Protein AF-A0A4S4B2B3-F1 (afdb_monomer)

Nearest PDB structures (foldseek):
  8v3b-assembly1_a  TM=1.990E-01  e=3.066E+00  synthetic construct
  8j07-assembly1_d3  TM=2.094E-01  e=7.748E+00  Homo sapiens

Structure (mmCIF, N/CA/C/O backbone):
data_AF-A0A4S4B2B3-F1
#
_entry.id   AF-A0A4S4B2B3-F1
#
loop_
_atom_site.group_PDB
_atom_site.id
_atom_site.type_symbol
_atom_site.label_atom_id
_atom_site.label_alt_id
_atom_site.label_comp_id
_atom_site.label_asym_id
_atom_site.label_entity_id
_atom_site.label_seq_id
_atom_site.pdbx_PDB_ins_code
_atom_site.Cartn_x
_atom_site.Cartn_y
_atom_site.Cartn_z
_atom_site.occupancy
_atom_site.B_iso_or_equiv
_atom_site.auth_seq_id
_atom_site.auth_comp_id
_atom_site.auth_asym_id
_atom_site.auth_atom_id
_atom_site.pdbx_PDB_model_num
ATOM 1 N N . MET A 1 1 ? 33.487 -5.437 -55.218 1.00 49.81 1 MET A N 1
ATOM 2 C CA . MET A 1 1 ? 33.670 -3.976 -55.372 1.00 49.81 1 MET A CA 1
ATOM 3 C C . MET A 1 1 ? 35.151 -3.582 -55.312 1.00 49.81 1 MET A C 1
ATOM 5 O O . MET A 1 1 ? 35.618 -2.932 -56.232 1.00 49.81 1 MET A O 1
ATOM 9 N N . THR A 1 2 ? 35.925 -4.067 -54.335 1.00 50.31 2 THR A N 1
ATOM 10 C CA . THR A 1 2 ? 37.397 -3.901 -54.255 1.00 50.31 2 THR A CA 1
ATOM 11 C C . THR A 1 2 ? 38.167 -4.450 -55.468 1.00 50.31 2 THR A C 1
ATOM 13 O O . THR A 1 2 ? 39.078 -3.796 -55.963 1.00 50.31 2 THR A O 1
ATOM 16 N N . LEU A 1 3 ? 37.755 -5.600 -56.012 1.00 49.25 3 LEU A N 1
ATOM 17 C CA . LEU A 1 3 ? 38.371 -6.227 -57.196 1.00 49.25 3 LEU A CA 1
ATOM 18 C C . LEU A 1 3 ? 38.257 -5.389 -58.484 1.00 49.25 3 LEU A C 1
ATOM 20 O O . LEU A 1 3 ? 39.171 -5.395 -59.298 1.00 49.25 3 LEU A O 1
ATOM 24 N N . VAL A 1 4 ? 37.168 -4.630 -58.648 1.00 58.84 4 VAL A N 1
ATOM 25 C CA . VAL A 1 4 ? 36.940 -3.773 -59.830 1.00 58.84 4 VAL A CA 1
ATOM 26 C C . VAL A 1 4 ? 37.746 -2.477 -59.734 1.00 58.84 4 VAL A C 1
ATOM 28 O O . VAL A 1 4 ? 38.202 -1.963 -60.746 1.00 58.84 4 VAL A O 1
ATOM 31 N N . ILE A 1 5 ? 37.964 -1.977 -58.513 1.00 64.19 5 ILE A N 1
ATOM 32 C CA . ILE A 1 5 ? 38.757 -0.767 -58.271 1.00 64.19 5 ILE A CA 1
ATOM 33 C C . ILE A 1 5 ? 40.247 -1.051 -58.452 1.00 64.19 5 ILE A C 1
ATOM 35 O O . ILE A 1 5 ? 40.938 -0.202 -58.993 1.00 64.19 5 ILE A O 1
ATOM 39 N N . LEU A 1 6 ? 40.738 -2.227 -58.036 1.00 65.25 6 LEU A N 1
ATOM 40 C CA . LEU A 1 6 ? 42.164 -2.579 -58.091 1.00 65.25 6 LEU A CA 1
ATOM 41 C C . LEU A 1 6 ? 42.613 -3.153 -59.442 1.00 65.25 6 LEU A C 1
ATOM 43 O O . LEU A 1 6 ? 43.789 -3.032 -59.780 1.00 65.25 6 LEU A O 1
ATOM 47 N N . ALA A 1 7 ? 41.705 -3.748 -60.223 1.00 72.12 7 ALA A N 1
ATOM 48 C CA . ALA A 1 7 ? 42.044 -4.370 -61.504 1.00 72.12 7 ALA A CA 1
ATOM 49 C C . ALA A 1 7 ? 42.752 -3.417 -62.490 1.00 72.12 7 ALA A C 1
ATOM 51 O O . ALA A 1 7 ? 43.814 -3.799 -62.969 1.00 72.12 7 ALA A O 1
ATOM 52 N N . PRO A 1 8 ? 42.296 -2.169 -62.731 1.00 73.38 8 PRO A N 1
ATOM 53 C CA . PRO A 1 8 ? 42.982 -1.249 -63.640 1.00 73.38 8 PRO A CA 1
ATOM 54 C C . PRO A 1 8 ? 44.404 -0.909 -63.181 1.00 73.38 8 PRO A C 1
ATOM 56 O O . PRO A 1 8 ? 45.301 -0.817 -64.012 1.00 73.38 8 PRO A O 1
ATOM 59 N N . TRP A 1 9 ? 44.632 -0.783 -61.867 1.00 71.88 9 TRP A N 1
ATOM 60 C CA . TRP A 1 9 ? 45.955 -0.506 -61.295 1.00 71.88 9 TRP A CA 1
ATOM 61 C C . TRP A 1 9 ? 46.901 -1.683 -61.467 1.00 71.88 9 TRP A C 1
ATOM 63 O O . TRP A 1 9 ? 48.036 -1.497 -61.890 1.00 71.88 9 TRP A O 1
ATOM 73 N N . VAL A 1 10 ? 46.432 -2.898 -61.178 1.00 75.69 10 VAL A N 1
ATOM 74 C CA . VAL A 1 10 ? 47.233 -4.115 -61.348 1.00 75.69 10 VAL A CA 1
ATOM 75 C C . VAL A 1 10 ? 47.542 -4.339 -62.826 1.00 75.69 10 VAL A C 1
ATOM 77 O O . VAL A 1 10 ? 48.682 -4.641 -63.158 1.00 75.69 10 VAL A O 1
ATOM 80 N N . THR A 1 11 ? 46.574 -4.127 -63.724 1.00 77.12 11 THR A N 1
ATOM 81 C CA . THR A 1 11 ? 46.792 -4.228 -65.174 1.00 77.12 11 THR A CA 1
ATOM 82 C C . THR A 1 11 ? 47.751 -3.151 -65.683 1.00 77.12 11 THR A C 1
ATOM 84 O O . THR A 1 11 ? 48.619 -3.463 -66.490 1.00 77.12 11 THR A O 1
ATOM 87 N N . TYR A 1 12 ? 47.657 -1.915 -65.185 1.00 73.75 12 TYR A N 1
ATOM 88 C CA . TYR A 1 12 ? 48.564 -0.819 -65.538 1.00 73.75 12 TYR A CA 1
ATOM 89 C C . TYR A 1 12 ? 49.994 -1.056 -65.031 1.00 73.75 12 TYR A C 1
ATOM 91 O O . TYR A 1 12 ? 50.942 -0.930 -65.799 1.00 73.75 12 TYR A O 1
ATOM 99 N N . ILE A 1 13 ? 50.159 -1.475 -63.771 1.00 76.12 13 ILE A N 1
ATOM 100 C CA . ILE A 1 13 ? 51.465 -1.812 -63.181 1.00 76.12 13 ILE A CA 1
ATOM 101 C C . ILE A 1 13 ? 52.086 -3.012 -63.903 1.00 76.12 13 ILE A C 1
ATOM 103 O O . ILE A 1 13 ? 53.276 -3.001 -64.205 1.00 76.12 13 ILE A O 1
ATOM 107 N N . TYR A 1 14 ? 51.284 -4.030 -64.223 1.00 78.75 14 TYR A N 1
ATOM 108 C CA . TYR A 1 14 ? 51.724 -5.199 -64.984 1.00 78.75 14 TYR A CA 1
ATOM 109 C C . TYR A 1 14 ? 52.142 -4.830 -66.415 1.00 78.75 14 TYR A C 1
ATOM 111 O O . TYR A 1 14 ? 53.197 -5.256 -66.879 1.00 78.75 14 TYR A O 1
ATOM 119 N N . TRP A 1 15 ? 51.362 -3.989 -67.101 1.00 76.94 15 TRP A N 1
ATOM 120 C CA . TRP A 1 15 ? 51.696 -3.478 -68.432 1.00 76.94 15 TRP A CA 1
ATOM 121 C C . TRP A 1 15 ? 52.990 -2.649 -68.418 1.00 76.94 15 TRP A C 1
ATOM 123 O O . TRP A 1 15 ? 53.864 -2.879 -69.253 1.00 76.94 15 TRP A O 1
ATOM 133 N N . PHE A 1 16 ? 53.153 -1.767 -67.426 1.00 72.06 16 PHE A N 1
ATOM 134 C CA . PHE A 1 16 ? 54.347 -0.941 -67.222 1.00 72.06 16 PHE A CA 1
ATOM 135 C C . PHE A 1 16 ? 55.597 -1.775 -66.890 1.00 72.06 16 PHE A C 1
ATOM 137 O O . PHE A 1 16 ? 56.690 -1.466 -67.356 1.00 72.06 16 PHE A O 1
ATOM 144 N N . ALA A 1 17 ? 55.444 -2.863 -66.129 1.00 71.19 17 ALA A N 1
ATOM 145 C CA . ALA A 1 17 ? 56.538 -3.775 -65.795 1.00 71.19 17 ALA A CA 1
ATOM 146 C C . ALA A 1 17 ? 57.020 -4.614 -66.995 1.00 71.19 17 ALA A C 1
ATOM 148 O O . ALA A 1 17 ? 58.189 -4.989 -67.044 1.00 71.19 17 ALA A O 1
ATOM 149 N N . ILE A 1 18 ? 56.135 -4.916 -67.953 1.00 74.00 18 ILE A N 1
ATOM 150 C CA . ILE A 1 18 ? 56.445 -5.754 -69.127 1.00 74.00 18 ILE A CA 1
ATOM 151 C C . ILE A 1 18 ? 56.893 -4.922 -70.334 1.00 74.00 18 ILE A C 1
ATOM 153 O O . ILE A 1 18 ? 57.686 -5.407 -71.138 1.00 74.00 18 ILE A O 1
ATOM 157 N N . HIS A 1 19 ? 56.440 -3.671 -70.448 1.00 68.25 19 HIS A N 1
ATOM 158 C CA . HIS A 1 19 ? 56.861 -2.732 -71.492 1.00 68.25 19 HIS A CA 1
ATOM 159 C C . HIS A 1 19 ? 57.559 -1.505 -70.884 1.00 68.25 19 HIS A C 1
ATOM 161 O O . HIS A 1 19 ? 57.004 -0.404 -70.926 1.00 68.25 19 HIS A O 1
ATOM 167 N N . PRO A 1 20 ? 58.775 -1.651 -70.323 1.00 62.91 20 PRO A N 1
ATOM 168 C CA . PRO A 1 20 ? 59.550 -0.489 -69.924 1.00 62.91 20 PRO A CA 1
ATOM 169 C C . PRO A 1 20 ? 59.904 0.328 -71.182 1.00 62.91 20 PRO A C 1
ATOM 171 O O . PRO A 1 20 ? 60.408 -0.244 -72.156 1.00 62.91 20 PRO A O 1
ATOM 174 N N . PRO A 1 21 ? 59.642 1.647 -71.210 1.00 57.00 21 PRO A N 1
ATOM 175 C CA . PRO A 1 21 ? 60.020 2.484 -72.341 1.00 57.00 21 PRO A CA 1
ATOM 176 C C . PRO A 1 21 ? 61.539 2.412 -72.535 1.00 57.00 21 PRO A C 1
ATOM 178 O O . PRO A 1 21 ? 62.307 2.509 -71.577 1.00 57.00 21 PRO A O 1
ATOM 181 N N . GLY A 1 22 ? 61.981 2.182 -73.773 1.00 54.56 22 GLY A N 1
ATOM 182 C CA . GLY A 1 22 ? 63.403 2.089 -74.099 1.00 54.56 22 GLY A CA 1
ATOM 183 C C . GLY A 1 22 ? 64.142 3.366 -73.688 1.00 54.56 22 GLY A C 1
ATOM 184 O O . GLY A 1 22 ? 63.828 4.439 -74.193 1.00 54.56 22 GLY A O 1
ATOM 185 N N . GLY A 1 23 ? 65.114 3.241 -72.777 1.00 54.06 23 GLY A N 1
ATOM 186 C CA . GLY A 1 23 ? 65.862 4.366 -72.199 1.00 54.06 23 GLY A CA 1
ATOM 187 C C . GLY A 1 23 ? 65.548 4.567 -70.716 1.00 54.06 23 GLY A C 1
ATOM 188 O O . GLY A 1 23 ? 64.770 5.429 -70.328 1.00 54.06 23 GLY A O 1
ATOM 189 N N . SER A 1 24 ? 66.156 3.733 -69.882 1.00 60.88 24 SER A N 1
ATOM 190 C CA . SER A 1 24 ? 65.937 3.617 -68.443 1.00 60.88 24 SER A CA 1
ATOM 191 C C . SER A 1 24 ? 66.528 4.773 -67.625 1.00 60.88 24 SER A C 1
ATOM 193 O O . SER A 1 24 ? 67.688 4.724 -67.219 1.00 60.88 24 SER A O 1
ATOM 195 N N . SER A 1 25 ? 65.694 5.748 -67.279 1.00 58.19 25 SER A N 1
ATOM 196 C CA . SER A 1 25 ? 65.789 6.465 -66.005 1.00 58.19 25 SER A CA 1
ATOM 197 C C . SER A 1 25 ? 64.391 6.905 -65.586 1.00 58.19 25 SER A C 1
ATOM 199 O O . SER A 1 25 ? 63.689 7.541 -66.371 1.00 58.19 25 SER A O 1
ATOM 201 N N . LEU A 1 26 ? 63.978 6.570 -64.358 1.00 65.12 26 LEU A N 1
ATOM 202 C CA . LEU A 1 26 ? 62.835 7.233 -63.725 1.00 65.12 26 LEU A CA 1
ATOM 203 C C . LEU A 1 26 ? 63.059 8.743 -63.815 1.00 65.12 26 LEU A C 1
ATOM 205 O O . LEU A 1 26 ? 64.198 9.190 -63.659 1.00 65.12 26 LEU A O 1
ATOM 209 N N . SER A 1 27 ? 62.001 9.511 -64.081 1.00 71.06 27 SER A N 1
ATOM 210 C CA . SER A 1 27 ? 62.137 10.964 -64.143 1.00 71.06 27 SER A CA 1
ATOM 211 C C . SER A 1 27 ? 62.785 11.470 -62.852 1.00 71.06 27 SER A C 1
ATOM 213 O O . SER A 1 27 ? 62.288 11.194 -61.759 1.00 71.06 27 SER A O 1
ATOM 215 N N . THR A 1 28 ? 63.903 12.180 -62.971 1.00 73.06 28 THR A N 1
ATOM 216 C CA . THR A 1 28 ? 64.529 12.933 -61.874 1.00 73.06 28 THR A CA 1
ATOM 217 C C . THR A 1 28 ? 63.826 14.262 -61.621 1.00 73.06 28 THR A C 1
ATOM 219 O O . THR A 1 28 ? 64.161 14.954 -60.662 1.00 73.06 28 THR A O 1
ATOM 222 N N . ASP A 1 29 ? 62.858 14.617 -62.468 1.00 77.06 29 ASP A N 1
ATOM 223 C CA . ASP A 1 29 ? 62.061 15.821 -62.327 1.00 77.06 29 ASP A CA 1
ATOM 224 C C . ASP A 1 29 ? 60.973 15.624 -61.265 1.00 77.06 29 ASP A C 1
ATOM 226 O O . ASP A 1 29 ? 60.027 14.844 -61.432 1.00 77.06 29 ASP A O 1
ATOM 230 N N . THR A 1 30 ? 61.128 16.342 -60.155 1.00 80.94 30 THR A N 1
ATOM 231 C CA . THR A 1 30 ? 60.197 16.354 -59.025 1.00 80.94 30 THR A CA 1
ATOM 232 C C . THR A 1 30 ? 58.793 16.805 -59.439 1.00 80.94 30 THR A C 1
ATOM 234 O O . THR A 1 30 ? 57.818 16.366 -58.829 1.00 80.94 30 THR A O 1
ATOM 237 N N . GLU A 1 31 ? 58.655 17.627 -60.486 1.00 83.56 31 GLU A N 1
ATOM 238 C CA . GLU A 1 31 ? 57.355 18.118 -60.960 1.00 83.56 31 GLU A CA 1
ATOM 239 C C . GLU A 1 31 ? 56.467 16.978 -61.487 1.00 83.56 31 GLU A C 1
ATOM 241 O O . GLU A 1 31 ? 55.281 16.906 -61.162 1.00 83.56 31 GLU A O 1
ATOM 246 N N . ILE A 1 32 ? 57.052 16.021 -62.214 1.00 78.56 32 ILE A N 1
ATOM 247 C CA . ILE A 1 32 ? 56.332 14.861 -62.768 1.00 78.56 32 ILE A CA 1
ATOM 248 C C . ILE A 1 32 ? 55.836 13.936 -61.646 1.00 78.56 32 ILE A C 1
ATOM 250 O O . ILE A 1 32 ? 54.721 13.414 -61.705 1.00 78.56 32 ILE A O 1
ATOM 254 N N . TRP A 1 33 ? 56.631 13.768 -60.586 1.00 79.94 33 TRP A N 1
ATOM 255 C CA . TRP A 1 33 ? 56.214 13.020 -59.397 1.00 79.94 33 TRP A CA 1
ATOM 256 C C . TRP A 1 33 ? 55.127 13.742 -58.597 1.00 79.94 33 TRP A C 1
ATOM 258 O O . TRP A 1 33 ? 54.242 13.078 -58.056 1.00 79.94 33 TRP A O 1
ATOM 268 N N . GLY A 1 34 ? 55.153 15.078 -58.571 1.00 81.06 34 GLY A N 1
ATOM 269 C CA . GLY A 1 34 ? 54.075 15.902 -58.024 1.00 81.06 34 GLY A CA 1
ATOM 270 C C . GLY A 1 34 ? 52.752 15.672 -58.758 1.00 81.06 34 GLY A C 1
ATOM 271 O O . GLY A 1 34 ? 51.768 15.286 -58.135 1.00 81.06 34 GLY A O 1
ATOM 272 N N . GLN A 1 35 ? 52.753 15.776 -60.090 1.00 82.69 35 GLN A N 1
ATOM 273 C CA . GLN A 1 35 ? 51.562 15.549 -60.924 1.00 82.69 35 GLN A CA 1
ATOM 274 C C . GLN A 1 35 ? 51.017 14.115 -60.808 1.00 82.69 35 GLN A C 1
ATOM 276 O O . GLN A 1 35 ? 49.804 13.894 -60.801 1.00 82.69 35 GLN A O 1
ATOM 281 N N . PHE A 1 36 ? 51.902 13.120 -60.682 1.00 79.19 36 PHE A N 1
ATOM 282 C CA . PHE A 1 36 ? 51.494 11.740 -60.412 1.00 79.19 36 PHE A CA 1
ATOM 283 C C . PHE A 1 36 ? 50.840 11.600 -59.030 1.00 79.19 36 PHE A C 1
ATOM 285 O O . PHE A 1 36 ? 49.781 10.982 -58.908 1.00 79.19 36 PHE A O 1
ATOM 292 N N . GLY A 1 37 ? 51.439 12.202 -57.999 1.00 79.94 37 GLY A N 1
ATOM 293 C CA . GLY A 1 37 ? 50.865 12.272 -56.657 1.00 79.94 37 GLY A CA 1
ATOM 294 C C . GLY A 1 37 ? 49.486 12.935 -56.645 1.00 79.94 37 GLY A C 1
ATOM 295 O O . GLY A 1 37 ? 48.579 12.416 -55.998 1.00 79.94 37 GLY A O 1
ATOM 296 N N . ASP A 1 38 ? 49.297 14.000 -57.425 1.00 84.00 38 ASP A N 1
ATOM 297 C CA . ASP A 1 38 ? 48.015 14.696 -57.576 1.00 84.00 38 ASP A CA 1
ATOM 298 C C . ASP A 1 38 ? 46.950 13.823 -58.255 1.00 84.00 38 ASP A C 1
ATOM 300 O O . ASP A 1 38 ? 45.791 13.833 -57.842 1.00 84.00 38 ASP A O 1
ATOM 304 N N . PHE A 1 39 ? 47.320 13.006 -59.246 1.00 80.31 39 PHE A N 1
ATOM 305 C CA . PHE A 1 39 ? 46.402 12.044 -59.863 1.00 80.31 39 PHE A CA 1
ATOM 306 C C . PHE A 1 39 ? 45.988 10.934 -58.884 1.00 80.31 39 PHE A C 1
ATOM 308 O O . PHE A 1 39 ? 44.796 10.655 -58.724 1.00 80.31 39 PHE A O 1
ATOM 315 N N . ILE A 1 40 ? 46.958 10.324 -58.188 1.00 80.19 40 ILE A N 1
ATOM 316 C CA . ILE A 1 40 ? 46.692 9.298 -57.167 1.00 80.19 40 ILE A CA 1
ATOM 317 C C . ILE A 1 40 ? 45.830 9.880 -56.045 1.00 80.19 40 ILE A C 1
ATOM 319 O O . ILE A 1 40 ? 44.821 9.284 -55.669 1.00 80.19 40 ILE A O 1
ATOM 323 N N . GLY A 1 41 ? 46.194 11.058 -55.539 1.00 81.31 41 GLY A N 1
ATOM 324 C CA . GLY A 1 41 ? 45.449 11.781 -54.515 1.00 81.31 41 GLY A CA 1
ATOM 325 C C . GLY A 1 41 ? 44.045 12.155 -54.984 1.00 81.31 41 GLY A C 1
ATOM 326 O O . GLY A 1 41 ? 43.085 11.956 -54.245 1.00 81.31 41 GLY A O 1
ATOM 327 N N . GLY A 1 42 ? 43.897 12.602 -56.231 1.00 79.62 42 GLY A N 1
ATOM 328 C CA . GLY A 1 42 ? 42.618 12.962 -56.840 1.00 79.62 42 GLY A CA 1
ATOM 329 C C . GLY A 1 42 ? 41.647 11.789 -56.984 1.00 79.62 42 GLY A C 1
ATOM 330 O O . GLY A 1 42 ? 40.443 11.982 -56.840 1.00 79.62 42 GLY A O 1
ATOM 331 N N . VAL A 1 43 ? 42.147 10.567 -57.204 1.00 81.38 43 VAL A N 1
ATOM 332 C CA . VAL A 1 43 ? 41.316 9.349 -57.273 1.00 81.38 43 VAL A CA 1
ATOM 333 C C . VAL A 1 43 ? 41.082 8.739 -55.889 1.00 81.38 43 VAL A C 1
ATOM 335 O O . VAL A 1 43 ? 39.967 8.318 -55.575 1.00 81.38 43 VAL A O 1
ATOM 338 N N . LEU A 1 44 ? 42.110 8.689 -55.040 1.00 83.25 44 LEU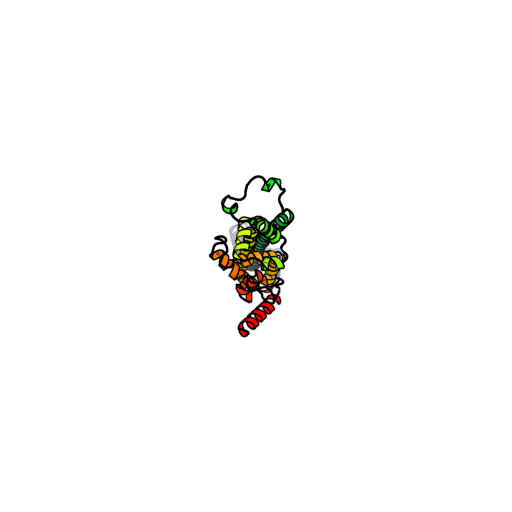 A N 1
ATOM 339 C CA . LEU A 1 44 ? 42.028 8.056 -53.724 1.00 83.25 44 LEU A CA 1
ATOM 340 C C . LEU A 1 44 ? 41.187 8.882 -52.741 1.00 83.25 44 LEU A C 1
ATOM 342 O O . LEU A 1 44 ? 40.438 8.310 -51.949 1.00 83.25 44 LEU A O 1
ATOM 346 N N . ASN A 1 45 ? 41.263 10.215 -52.809 1.00 83.88 45 ASN A N 1
ATOM 347 C CA . ASN A 1 45 ? 40.584 11.103 -51.867 1.00 83.88 45 ASN A CA 1
ATOM 348 C C . ASN A 1 45 ? 39.045 10.958 -51.916 1.00 83.88 45 ASN A C 1
ATOM 350 O O . ASN A 1 45 ? 38.454 10.712 -50.865 1.00 83.88 45 ASN A O 1
ATOM 354 N N . PRO A 1 46 ? 38.365 10.966 -53.083 1.00 85.19 46 PRO A N 1
ATOM 355 C CA . PRO A 1 46 ? 36.927 10.688 -53.154 1.00 85.19 46 PRO A CA 1
ATOM 356 C C . PRO A 1 46 ? 36.535 9.287 -52.667 1.00 85.19 46 PRO A C 1
ATOM 358 O O . PRO A 1 46 ? 35.485 9.133 -52.040 1.00 85.19 46 PRO A O 1
ATOM 361 N N . VAL A 1 47 ? 37.365 8.265 -52.917 1.00 85.00 47 VAL A N 1
ATOM 362 C CA . VAL A 1 47 ? 37.104 6.885 -52.463 1.00 85.00 47 VAL A CA 1
ATOM 363 C C . VAL A 1 47 ? 37.149 6.806 -50.936 1.00 85.00 47 VAL A C 1
ATOM 365 O O . VAL A 1 47 ? 36.226 6.270 -50.319 1.00 85.00 47 VAL A O 1
ATOM 368 N N . VAL A 1 48 ? 38.182 7.385 -50.319 1.00 87.94 48 VAL A N 1
ATOM 369 C CA . VAL A 1 48 ? 38.327 7.436 -48.858 1.00 87.94 48 VAL A CA 1
ATOM 370 C C . VAL A 1 48 ? 37.240 8.310 -48.233 1.00 87.94 48 VAL A C 1
ATOM 372 O O . VAL A 1 48 ? 36.615 7.886 -47.263 1.00 87.94 48 VAL A O 1
ATOM 375 N N . ALA A 1 49 ? 36.949 9.482 -48.806 1.00 88.94 49 ALA A N 1
ATOM 376 C CA . ALA A 1 49 ? 35.905 10.382 -48.319 1.00 88.94 49 ALA A CA 1
ATOM 377 C C . ALA A 1 49 ? 34.513 9.732 -48.365 1.00 88.94 49 ALA A C 1
ATOM 379 O O . ALA A 1 49 ? 33.758 9.821 -47.397 1.00 88.94 49 ALA A O 1
ATOM 380 N N . THR A 1 50 ? 34.191 9.014 -49.445 1.00 87.94 50 THR A N 1
ATOM 381 C CA . THR A 1 50 ? 32.926 8.270 -49.561 1.00 87.94 50 THR A CA 1
ATOM 382 C C . THR A 1 50 ? 32.865 7.135 -48.541 1.00 87.94 50 THR A C 1
ATOM 384 O O . THR A 1 50 ? 31.848 6.969 -47.872 1.00 87.94 50 THR A O 1
ATOM 387 N N . GLY A 1 51 ? 33.959 6.387 -48.360 1.00 90.25 51 GLY A N 1
ATOM 388 C CA . GLY A 1 51 ? 34.049 5.347 -47.334 1.00 90.25 51 GLY A CA 1
ATOM 389 C C . GLY A 1 51 ? 33.850 5.900 -45.921 1.00 90.25 51 GLY A C 1
ATOM 390 O O . GLY A 1 51 ? 33.046 5.365 -45.160 1.00 90.25 51 GLY A O 1
ATOM 391 N N . ALA A 1 52 ? 34.513 7.011 -45.592 1.00 93.06 52 ALA A N 1
ATOM 392 C CA . ALA A 1 52 ? 34.358 7.703 -44.315 1.00 93.06 52 ALA A CA 1
ATOM 393 C C . ALA A 1 52 ? 32.917 8.192 -44.104 1.00 93.06 52 ALA A C 1
ATOM 395 O O . ALA A 1 52 ? 32.351 7.990 -43.031 1.00 93.06 52 ALA A O 1
ATOM 396 N N . PHE A 1 53 ? 32.284 8.760 -45.134 1.00 93.50 53 PHE A N 1
ATOM 397 C CA . PHE A 1 53 ? 30.882 9.168 -45.079 1.00 93.50 53 PHE A CA 1
ATOM 398 C C . PHE A 1 53 ? 29.935 7.979 -44.861 1.00 93.50 53 PHE A C 1
ATOM 400 O O . PHE A 1 53 ? 29.046 8.053 -44.015 1.00 93.50 53 PHE A O 1
ATOM 407 N N . CYS A 1 54 ? 30.139 6.858 -45.561 1.00 92.44 54 CYS A N 1
ATOM 408 C CA . CYS A 1 54 ? 29.351 5.641 -45.356 1.00 92.44 54 CYS A CA 1
ATOM 409 C C . CYS A 1 54 ? 29.509 5.094 -43.931 1.00 92.44 54 CYS A C 1
ATOM 411 O O . CYS A 1 54 ? 28.513 4.752 -43.295 1.00 92.44 54 CYS A O 1
ATOM 413 N N . LEU A 1 55 ? 30.740 5.048 -43.409 1.00 94.12 55 LEU A N 1
ATOM 414 C CA . LEU A 1 55 ? 31.010 4.628 -42.032 1.00 94.12 55 LEU A CA 1
ATOM 415 C C . LEU A 1 55 ? 30.331 5.550 -41.015 1.00 94.12 55 LEU A C 1
ATOM 417 O O . LEU A 1 55 ? 29.716 5.060 -40.069 1.00 94.12 55 LEU A O 1
ATOM 421 N N . LEU A 1 56 ? 30.381 6.867 -41.224 1.00 95.94 56 LEU A N 1
ATOM 422 C CA . LEU A 1 56 ? 29.657 7.837 -40.402 1.00 95.94 56 LEU A CA 1
ATOM 423 C C . LEU A 1 56 ? 28.140 7.626 -40.469 1.00 95.94 56 LEU A C 1
ATOM 425 O O . LEU A 1 56 ? 27.491 7.593 -39.428 1.00 95.94 56 LEU A O 1
ATOM 429 N N . ALA A 1 57 ? 27.570 7.431 -41.660 1.00 94.62 57 ALA A N 1
ATOM 430 C CA . ALA A 1 57 ? 26.136 7.202 -41.829 1.00 94.62 57 ALA A CA 1
ATOM 431 C C . ALA A 1 57 ? 25.668 5.920 -41.117 1.00 94.62 57 ALA A C 1
ATOM 433 O O . ALA A 1 57 ? 24.648 5.933 -40.424 1.00 94.62 57 ALA A O 1
ATOM 434 N N . ILE A 1 58 ? 26.440 4.833 -41.230 1.00 95.56 58 ILE A N 1
ATOM 435 C CA . ILE A 1 58 ? 26.194 3.583 -40.498 1.00 95.56 58 ILE A CA 1
ATOM 436 C C . ILE A 1 58 ? 26.289 3.830 -38.990 1.00 95.56 58 ILE A C 1
ATOM 438 O O . ILE A 1 58 ? 25.395 3.425 -38.248 1.00 95.56 58 ILE A O 1
ATOM 442 N N . SER A 1 59 ? 27.330 4.537 -38.544 1.00 96.50 59 SER A N 1
ATOM 443 C CA . SER A 1 59 ? 27.561 4.831 -37.125 1.00 96.50 59 SER A CA 1
ATOM 444 C C . SER A 1 59 ? 26.409 5.636 -36.522 1.00 96.50 59 SER A C 1
ATOM 446 O O . SER A 1 59 ? 25.894 5.268 -35.472 1.00 96.50 59 SER A O 1
ATOM 448 N N . VAL A 1 60 ? 25.933 6.679 -37.210 1.00 96.69 60 VAL A N 1
ATOM 449 C CA . VAL A 1 60 ? 24.762 7.469 -36.789 1.00 96.69 60 VAL A CA 1
ATOM 450 C C . VAL A 1 60 ? 23.503 6.601 -36.733 1.00 96.69 60 VAL A C 1
ATOM 452 O O . VAL A 1 60 ? 22.691 6.747 -35.820 1.00 96.69 60 VAL A O 1
ATOM 455 N N . GLY A 1 61 ? 23.331 5.679 -37.683 1.00 96.31 61 GLY A N 1
ATOM 456 C CA . GLY A 1 61 ? 22.227 4.720 -37.666 1.00 96.31 61 GLY A CA 1
ATOM 457 C C . GLY A 1 61 ? 22.247 3.814 -36.432 1.00 96.31 61 GLY A C 1
ATOM 458 O O . GLY A 1 61 ? 21.211 3.632 -35.793 1.00 96.31 61 GLY A O 1
ATOM 459 N N . ILE A 1 62 ? 23.420 3.287 -36.071 1.00 96.50 62 ILE A N 1
ATOM 460 C CA . ILE A 1 62 ? 23.611 2.461 -34.870 1.00 96.50 62 ILE A CA 1
ATOM 461 C C . ILE A 1 62 ? 23.354 3.287 -33.605 1.00 96.50 62 ILE A C 1
ATOM 463 O O . ILE A 1 62 ? 22.539 2.884 -32.781 1.00 96.50 62 ILE A O 1
ATOM 467 N N . GLN A 1 63 ? 23.948 4.479 -33.500 1.00 95.38 63 GLN A N 1
ATOM 468 C CA . GLN A 1 63 ? 23.777 5.375 -32.350 1.00 95.38 63 GLN A CA 1
ATOM 469 C C . GLN A 1 63 ? 22.305 5.723 -32.092 1.00 95.38 63 GLN A C 1
ATOM 471 O O . GLN A 1 63 ? 21.868 5.754 -30.944 1.00 95.38 63 GLN A O 1
ATOM 476 N N . LYS A 1 64 ? 21.506 5.955 -33.145 1.00 96.38 64 LYS A N 1
ATOM 477 C CA . LYS A 1 64 ? 20.061 6.200 -32.995 1.00 96.38 64 LYS A CA 1
ATOM 478 C C . LYS A 1 64 ? 19.333 4.993 -32.407 1.00 96.38 64 LYS A C 1
ATOM 480 O O . LYS A 1 64 ? 18.536 5.163 -31.490 1.00 96.38 64 LYS A O 1
ATOM 485 N N . ARG A 1 65 ? 19.635 3.786 -32.897 1.00 96.19 65 ARG A N 1
ATOM 486 C CA . ARG A 1 65 ? 19.032 2.542 -32.393 1.00 96.19 65 ARG A CA 1
ATOM 487 C C . ARG A 1 65 ? 19.424 2.268 -30.943 1.00 96.19 65 ARG A C 1
ATOM 489 O O . ARG A 1 65 ? 18.572 1.896 -30.145 1.00 96.19 65 ARG A O 1
ATOM 496 N N . GLU A 1 66 ? 20.688 2.484 -30.589 1.00 96.12 66 GLU A N 1
ATOM 497 C CA . GLU A 1 66 ? 21.165 2.357 -29.207 1.00 96.12 66 GLU A CA 1
ATOM 498 C C . GLU A 1 66 ? 20.490 3.372 -28.281 1.00 96.12 66 GLU A C 1
ATOM 500 O O . GLU A 1 66 ? 20.091 3.019 -27.172 1.00 96.12 66 GLU A O 1
ATOM 505 N N . LEU A 1 67 ? 20.297 4.613 -28.740 1.00 96.00 67 LEU A N 1
ATOM 506 C CA . LEU A 1 67 ? 19.591 5.637 -27.975 1.00 96.00 67 LEU A CA 1
ATOM 507 C C . LEU A 1 67 ? 18.117 5.270 -27.754 1.00 96.00 67 LEU A C 1
ATOM 509 O O . LEU A 1 67 ? 17.600 5.457 -26.654 1.00 96.00 67 LEU A O 1
ATOM 513 N N . GLU A 1 68 ? 17.439 4.742 -28.772 1.00 96.50 68 GLU A N 1
ATOM 514 C CA . GLU A 1 68 ? 16.058 4.256 -28.659 1.00 96.50 68 GLU A CA 1
ATOM 515 C C . GLU A 1 68 ? 15.948 3.079 -27.683 1.00 96.50 68 GLU A C 1
ATOM 517 O O . GLU A 1 68 ? 15.116 3.117 -26.776 1.00 96.50 68 GLU A O 1
ATOM 522 N N . ALA A 1 69 ? 16.832 2.083 -27.797 1.00 96.06 69 ALA A N 1
ATOM 523 C CA . ALA A 1 69 ? 16.879 0.952 -26.872 1.00 96.06 69 ALA A CA 1
ATOM 524 C C . ALA A 1 69 ? 17.185 1.401 -25.432 1.00 96.06 69 ALA A C 1
ATOM 526 O O . ALA A 1 69 ? 16.547 0.942 -24.485 1.00 96.06 69 ALA A O 1
ATOM 527 N N . THR A 1 70 ? 18.111 2.348 -25.261 1.00 96.25 70 THR A N 1
ATOM 528 C CA . THR A 1 70 ? 18.449 2.924 -23.951 1.00 96.25 70 THR A CA 1
ATOM 529 C C . THR A 1 70 ? 17.249 3.640 -23.340 1.00 96.25 70 THR A C 1
ATOM 531 O O . THR A 1 70 ? 16.978 3.472 -22.154 1.00 96.25 70 THR A O 1
ATOM 534 N N . ARG A 1 71 ? 16.490 4.403 -24.137 1.00 95.62 71 ARG A N 1
ATOM 535 C CA . ARG A 1 71 ? 15.267 5.075 -23.674 1.00 95.62 71 ARG A CA 1
ATOM 536 C C . ARG A 1 71 ? 14.205 4.080 -23.217 1.00 95.62 71 ARG A C 1
ATOM 538 O O . ARG A 1 71 ? 13.627 4.293 -22.159 1.00 95.62 71 ARG A O 1
ATOM 545 N N . ASP A 1 72 ? 13.981 2.999 -23.963 1.00 96.19 72 ASP A N 1
ATOM 546 C CA . ASP A 1 72 ? 13.024 1.954 -23.570 1.00 96.19 72 ASP A CA 1
ATOM 547 C C . ASP A 1 72 ? 13.420 1.295 -22.238 1.00 96.19 72 ASP A C 1
ATOM 549 O O . ASP A 1 72 ? 12.606 1.180 -21.319 1.00 96.19 72 ASP A O 1
ATOM 553 N N . VAL A 1 73 ? 14.703 0.949 -22.083 1.00 96.38 73 VAL A N 1
ATOM 554 C CA . VAL A 1 73 ? 15.234 0.413 -20.820 1.00 96.38 73 VAL A CA 1
ATOM 555 C C . VAL A 1 73 ? 15.070 1.419 -19.678 1.00 96.38 73 VAL A C 1
ATOM 557 O O . VAL A 1 73 ? 14.625 1.035 -18.599 1.00 96.38 73 VAL A O 1
ATOM 560 N N . MET A 1 74 ? 15.373 2.701 -19.901 1.00 94.50 74 MET A N 1
ATOM 561 C CA . MET A 1 74 ? 15.210 3.747 -18.885 1.00 94.50 74 MET A CA 1
ATOM 562 C C . MET A 1 74 ? 13.747 3.945 -18.474 1.00 94.50 74 MET A C 1
ATOM 564 O O . MET A 1 74 ? 13.475 4.119 -17.287 1.00 94.50 74 MET A O 1
ATOM 568 N N . THR A 1 75 ? 12.799 3.884 -19.412 1.00 95.38 75 THR A N 1
ATOM 569 C CA . THR A 1 75 ? 11.365 3.965 -19.096 1.00 95.38 75 THR A CA 1
ATOM 570 C C . THR A 1 75 ? 10.937 2.788 -18.223 1.00 95.38 75 THR A C 1
ATOM 572 O O . THR A 1 75 ? 10.368 3.004 -17.153 1.00 95.38 75 THR A O 1
ATOM 575 N N . LYS A 1 76 ? 11.302 1.556 -18.602 1.00 94.44 76 LYS A N 1
ATOM 576 C CA . LYS A 1 76 ? 11.010 0.351 -17.804 1.00 94.44 76 LYS A CA 1
ATOM 577 C C . LYS A 1 76 ? 11.655 0.401 -16.417 1.00 94.44 76 LYS A C 1
ATOM 579 O O . LYS A 1 76 ? 11.038 0.016 -15.423 1.00 94.44 76 LYS A O 1
ATOM 584 N N . GLN A 1 77 ? 12.886 0.907 -16.326 1.00 94.50 77 GLN A N 1
ATOM 585 C CA . GLN A 1 77 ? 13.563 1.123 -15.046 1.00 94.50 77 GLN A CA 1
ATOM 586 C C . GLN A 1 77 ? 12.842 2.172 -14.197 1.00 94.50 77 GLN A C 1
ATOM 588 O O . GLN A 1 77 ? 12.661 1.957 -13.004 1.00 94.50 77 GLN A O 1
ATOM 593 N N . SER A 1 78 ? 12.389 3.278 -14.792 1.00 94.94 78 SER A N 1
ATOM 594 C CA . SER A 1 78 ? 11.634 4.313 -14.081 1.00 94.94 78 SER A CA 1
ATOM 595 C C . SER A 1 78 ? 10.322 3.770 -13.510 1.00 94.94 78 SER A C 1
ATOM 597 O O . SER A 1 78 ? 10.006 4.031 -12.350 1.00 94.94 78 SER A O 1
ATOM 599 N N . GLU A 1 79 ? 9.584 2.974 -14.284 1.00 91.44 79 GLU A N 1
ATOM 600 C CA . GLU A 1 79 ? 8.361 2.305 -13.825 1.00 91.44 79 GLU A CA 1
ATOM 601 C C . GLU A 1 79 ? 8.646 1.327 -12.681 1.00 91.44 79 GLU A C 1
ATOM 603 O O . GLU A 1 79 ? 7.990 1.381 -11.639 1.00 91.44 79 GLU A O 1
ATOM 608 N N . THR A 1 80 ? 9.690 0.506 -12.824 1.00 93.25 80 THR A N 1
ATOM 609 C CA . THR A 1 80 ? 10.131 -0.425 -11.773 1.00 93.25 80 THR A CA 1
ATOM 610 C C . THR A 1 80 ? 10.510 0.317 -10.489 1.00 93.25 80 THR A C 1
ATOM 612 O O . THR A 1 80 ? 10.108 -0.086 -9.400 1.00 93.25 80 THR A O 1
ATOM 615 N N . LEU A 1 81 ? 11.233 1.436 -10.594 1.00 94.12 81 LEU A N 1
ATOM 616 C CA . LEU A 1 81 ? 11.623 2.255 -9.444 1.00 94.12 81 LEU A CA 1
ATOM 617 C C . LEU A 1 81 ? 10.414 2.879 -8.745 1.00 94.12 81 LEU A C 1
ATOM 619 O O . LEU A 1 81 ? 10.377 2.914 -7.517 1.00 94.12 81 LEU A O 1
ATOM 623 N N . LYS A 1 82 ? 9.409 3.345 -9.497 1.00 91.12 82 LYS A N 1
ATOM 624 C CA . LYS A 1 82 ? 8.155 3.847 -8.912 1.00 91.12 82 LYS A CA 1
ATOM 625 C C . LYS A 1 82 ? 7.443 2.755 -8.121 1.00 91.12 82 LYS A C 1
ATOM 627 O O . LYS A 1 82 ? 7.023 3.004 -6.993 1.00 91.12 82 LYS A O 1
ATOM 632 N N . GLN A 1 83 ? 7.363 1.544 -8.675 1.00 92.06 83 GLN A N 1
ATOM 633 C CA . GLN A 1 83 ? 6.779 0.404 -7.975 1.00 92.06 83 GLN A CA 1
ATOM 634 C C . GLN A 1 83 ? 7.561 0.054 -6.703 1.00 92.06 83 GLN A C 1
ATOM 636 O O . GLN A 1 83 ? 6.956 -0.098 -5.645 1.00 92.06 83 GLN A O 1
ATOM 641 N N . GLN A 1 84 ? 8.891 -0.010 -6.773 1.00 94.81 84 GLN A N 1
ATOM 642 C CA . GLN A 1 84 ? 9.735 -0.286 -5.608 1.00 94.81 84 GLN A CA 1
ATOM 643 C C . GLN A 1 84 ? 9.609 0.796 -4.530 1.00 94.81 84 GLN A C 1
ATOM 645 O O . GLN A 1 84 ? 9.538 0.477 -3.346 1.00 94.81 84 GLN A O 1
ATOM 650 N N . ALA A 1 85 ? 9.549 2.073 -4.916 1.00 93.75 85 ALA A N 1
ATOM 651 C CA . ALA A 1 85 ? 9.368 3.181 -3.981 1.00 93.75 85 ALA A CA 1
ATOM 652 C C . ALA A 1 85 ? 8.004 3.115 -3.278 1.00 93.75 85 ALA A C 1
ATOM 654 O O . ALA A 1 85 ? 7.918 3.334 -2.065 1.00 93.75 85 ALA A O 1
ATOM 655 N N . PHE A 1 86 ? 6.951 2.768 -4.026 1.00 95.81 86 PHE A N 1
ATOM 656 C CA . PHE A 1 86 ? 5.632 2.513 -3.460 1.00 95.81 86 PHE A CA 1
ATOM 657 C C . PHE A 1 86 ? 5.676 1.353 -2.459 1.00 95.81 86 PHE A C 1
ATOM 659 O O . PHE A 1 86 ? 5.285 1.535 -1.310 1.00 95.81 86 PHE A O 1
ATOM 666 N N . GLU A 1 87 ? 6.182 0.185 -2.869 1.00 96.12 87 GLU A N 1
ATOM 667 C CA . GLU A 1 87 ? 6.202 -1.029 -2.044 1.00 96.12 87 GLU A CA 1
ATOM 668 C C . GLU A 1 87 ? 7.059 -0.849 -0.792 1.00 96.12 87 GLU A C 1
ATOM 670 O O . GLU A 1 87 ? 6.629 -1.212 0.297 1.00 96.12 87 GLU A O 1
ATOM 675 N N . SER A 1 88 ? 8.224 -0.216 -0.919 1.00 97.44 88 SER A N 1
ATOM 676 C CA . SER A 1 88 ? 9.088 0.118 0.215 1.00 97.44 88 SER A CA 1
ATOM 677 C C . SER A 1 88 ? 8.358 0.981 1.248 1.00 97.44 88 SER A C 1
ATOM 679 O O . SER A 1 88 ? 8.342 0.658 2.437 1.00 97.44 88 SER A O 1
ATOM 681 N N . THR A 1 89 ? 7.670 2.036 0.795 1.00 97.00 89 THR A N 1
ATOM 682 C CA . THR A 1 89 ? 6.884 2.900 1.689 1.00 97.00 89 THR A CA 1
ATOM 683 C C . THR A 1 89 ? 5.715 2.137 2.311 1.00 97.00 89 THR A C 1
ATOM 685 O O . THR A 1 89 ? 5.508 2.208 3.521 1.00 97.00 89 THR A O 1
ATOM 688 N N . PHE A 1 90 ? 4.977 1.368 1.505 1.00 97.69 90 PHE A N 1
ATOM 689 C CA . PHE A 1 90 ? 3.853 0.558 1.964 1.00 97.69 90 PHE A CA 1
ATOM 690 C C . PHE A 1 90 ? 4.275 -0.433 3.052 1.00 97.69 90 PHE A C 1
ATOM 692 O O . PHE A 1 90 ? 3.667 -0.465 4.119 1.00 97.69 90 PHE A O 1
ATOM 699 N N . PHE A 1 91 ? 5.319 -1.229 2.804 1.00 97.50 91 PHE A N 1
ATOM 700 C CA . PHE A 1 91 ? 5.778 -2.240 3.751 1.00 97.50 91 PHE A CA 1
ATOM 701 C C . PHE A 1 91 ? 6.380 -1.613 5.006 1.00 97.50 91 PHE A C 1
ATOM 703 O O . PHE A 1 91 ? 6.142 -2.126 6.093 1.00 97.50 91 PHE A O 1
ATOM 710 N N . SER A 1 92 ? 7.044 -0.457 4.896 1.00 97.75 92 SER A N 1
ATOM 711 C CA . SER A 1 92 ? 7.486 0.297 6.072 1.00 97.75 92 SER A CA 1
ATOM 712 C C . SER A 1 92 ? 6.310 0.731 6.958 1.00 97.75 92 SER A C 1
ATOM 714 O O . SER A 1 92 ? 6.357 0.543 8.173 1.00 97.75 92 SER A O 1
ATOM 716 N N . LEU A 1 93 ? 5.226 1.252 6.369 1.00 96.81 93 LEU A N 1
ATOM 717 C CA . LEU A 1 93 ? 4.007 1.596 7.113 1.00 96.81 93 LEU A CA 1
ATOM 718 C C . LEU A 1 93 ? 3.313 0.351 7.685 1.00 96.81 93 LEU A C 1
ATOM 720 O O . LEU A 1 93 ? 2.794 0.384 8.801 1.00 96.81 93 LEU A O 1
ATOM 724 N N . LEU A 1 94 ? 3.321 -0.760 6.943 1.00 96.31 94 LEU A N 1
ATOM 725 C CA . LEU A 1 94 ? 2.743 -2.023 7.393 1.00 96.31 94 LEU A CA 1
ATOM 726 C C . LEU A 1 94 ? 3.500 -2.569 8.605 1.00 96.31 94 LEU A C 1
ATOM 728 O O . LEU A 1 94 ? 2.876 -3.043 9.549 1.00 96.31 94 LEU A O 1
ATOM 732 N N . ASP A 1 95 ? 4.826 -2.473 8.607 1.00 95.25 95 ASP A N 1
ATOM 733 C CA . ASP A 1 95 ? 5.648 -2.899 9.735 1.00 95.25 95 ASP A CA 1
ATOM 734 C C . ASP A 1 95 ? 5.436 -1.992 10.958 1.00 95.25 95 ASP A C 1
ATOM 736 O O . ASP A 1 95 ? 5.279 -2.494 12.066 1.00 95.25 95 ASP A O 1
ATOM 740 N N . GLN A 1 96 ? 5.262 -0.677 10.778 1.00 92.69 96 GLN A N 1
ATOM 741 C CA . GLN A 1 96 ? 4.865 0.214 11.882 1.00 92.69 96 GLN A CA 1
ATOM 742 C C . GLN A 1 96 ? 3.499 -0.152 12.488 1.00 92.69 96 GLN A C 1
ATOM 744 O O . GLN A 1 96 ? 3.287 -0.011 13.703 1.00 92.69 96 GLN A O 1
ATOM 749 N N . LEU A 1 97 ? 2.553 -0.600 11.655 1.00 90.19 97 LEU A N 1
ATOM 750 C CA . LEU A 1 97 ? 1.264 -1.116 12.110 1.00 90.19 97 LEU A CA 1
ATOM 751 C C . LEU A 1 97 ? 1.446 -2.432 12.882 1.00 90.19 97 LEU A C 1
ATOM 753 O O . LEU A 1 97 ? 0.933 -2.543 13.994 1.00 90.19 97 LEU A O 1
ATOM 757 N N . LYS A 1 98 ? 2.231 -3.380 12.351 1.00 89.62 98 LYS A N 1
ATOM 758 C CA . LYS A 1 98 ? 2.562 -4.651 13.023 1.00 89.62 98 LYS A CA 1
ATOM 759 C C . LYS A 1 98 ? 3.189 -4.436 14.389 1.00 89.62 98 LYS A C 1
ATOM 761 O O . LYS A 1 98 ? 2.711 -5.003 15.364 1.00 89.62 98 LYS A O 1
ATOM 766 N N . ASP A 1 99 ? 4.201 -3.583 14.476 1.00 86.38 99 ASP A N 1
ATOM 767 C CA . ASP A 1 99 ? 4.879 -3.277 15.734 1.00 86.38 99 ASP A CA 1
ATOM 768 C C . ASP A 1 99 ? 3.907 -2.680 16.750 1.00 86.38 99 ASP A C 1
ATOM 770 O O . ASP A 1 99 ? 3.947 -2.983 17.942 1.00 86.38 99 ASP A O 1
ATOM 774 N N . SER A 1 100 ? 2.990 -1.832 16.283 1.00 81.62 100 SER A N 1
ATOM 775 C CA . SER A 1 100 ? 1.982 -1.233 17.156 1.00 81.62 100 SER A CA 1
ATOM 776 C C . SER A 1 100 ? 0.938 -2.251 17.608 1.00 81.62 100 SER A C 1
ATOM 778 O O . SER A 1 100 ? 0.497 -2.173 18.751 1.00 81.62 100 SER A O 1
ATOM 780 N N . ASN A 1 101 ? 0.570 -3.214 16.760 1.00 79.06 101 ASN A N 1
ATOM 781 C CA . ASN A 1 101 ? -0.279 -4.345 17.142 1.00 79.06 101 ASN A CA 1
ATOM 782 C C . ASN A 1 101 ? 0.421 -5.260 18.148 1.00 79.06 101 ASN A C 1
ATOM 784 O O . ASN A 1 101 ? -0.171 -5.610 19.162 1.00 79.06 101 ASN A O 1
ATOM 788 N N . HIS A 1 102 ? 1.696 -5.579 17.929 1.00 76.62 102 HIS A N 1
ATOM 789 C CA . HIS A 1 102 ? 2.476 -6.397 18.853 1.00 76.62 102 HIS A CA 1
ATOM 790 C C . HIS A 1 102 ? 2.563 -5.756 20.243 1.00 76.62 102 HIS A C 1
ATOM 792 O O . HIS A 1 102 ? 2.331 -6.400 21.261 1.00 76.62 102 HIS A O 1
ATOM 798 N N . ARG A 1 103 ? 2.819 -4.446 20.302 1.00 72.50 103 ARG A N 1
ATOM 799 C CA . ARG A 1 103 ? 2.832 -3.708 21.572 1.00 72.50 103 ARG A CA 1
ATOM 800 C C . ARG A 1 103 ? 1.468 -3.693 22.252 1.00 72.50 103 ARG A C 1
ATOM 802 O O . ARG A 1 103 ? 1.403 -3.706 23.478 1.00 72.50 103 ARG A O 1
ATOM 809 N N . LEU A 1 104 ? 0.382 -3.645 21.479 1.00 69.50 104 LEU A N 1
ATOM 810 C CA . LEU A 1 104 ? -0.966 -3.779 22.024 1.00 69.50 104 LEU A CA 1
ATOM 811 C C . LEU A 1 104 ? -1.190 -5.160 22.637 1.00 69.50 104 LEU A C 1
ATOM 813 O O . LEU A 1 104 ? -1.701 -5.228 23.754 1.00 69.50 104 LEU A O 1
ATOM 817 N N . SER A 1 105 ? -0.767 -6.233 21.964 1.00 67.88 105 SER A N 1
ATOM 818 C CA . SER A 1 105 ? -0.859 -7.586 22.517 1.00 67.88 105 SER A CA 1
ATOM 819 C C . SER A 1 105 ? 0.020 -7.768 23.755 1.00 67.88 105 SER A C 1
ATOM 821 O O . SER A 1 105 ? -0.445 -8.308 24.751 1.00 67.88 105 SER A O 1
ATOM 823 N N . GLU A 1 106 ? 1.244 -7.235 23.769 1.00 66.38 106 GLU A N 1
ATOM 824 C CA . GLU A 1 106 ? 2.117 -7.295 24.950 1.00 66.38 106 GLU A CA 1
ATOM 825 C C . GLU A 1 106 ? 1.512 -6.565 26.156 1.00 66.38 106 GLU A C 1
ATOM 827 O O . GLU A 1 106 ? 1.532 -7.075 27.277 1.00 66.38 106 GLU A O 1
ATOM 832 N N . LEU A 1 107 ? 0.949 -5.369 25.942 1.00 62.34 107 LEU A N 1
ATOM 833 C CA . LEU A 1 107 ? 0.254 -4.627 26.996 1.00 62.34 107 LEU A CA 1
ATOM 834 C C . LEU A 1 107 ? -0.997 -5.371 27.479 1.00 62.34 107 LEU A C 1
ATOM 836 O O . LEU A 1 107 ? -1.318 -5.311 28.666 1.00 62.34 107 LEU A O 1
ATOM 840 N N . ALA A 1 108 ? -1.684 -6.085 26.583 1.00 59.34 108 ALA A N 1
ATOM 841 C CA . ALA A 1 108 ? -2.826 -6.926 26.929 1.00 59.34 108 ALA A CA 1
ATOM 842 C C . ALA A 1 108 ? -2.426 -8.106 27.822 1.00 59.34 108 ALA A C 1
ATOM 844 O O . ALA A 1 108 ? -3.161 -8.458 28.746 1.00 59.34 108 ALA A O 1
ATOM 845 N N . GLU A 1 109 ? -1.272 -8.714 27.550 1.00 60.50 109 GLU A N 1
ATOM 846 C CA . GLU A 1 109 ? -0.757 -9.875 28.278 1.00 60.50 109 GLU A CA 1
ATOM 847 C C . GLU A 1 109 ? -0.142 -9.508 29.630 1.00 60.50 109 GLU A C 1
ATOM 849 O O . GLU A 1 109 ? -0.314 -10.236 30.607 1.00 60.50 109 GLU A O 1
ATOM 854 N N . ARG A 1 110 ? 0.562 -8.374 29.712 1.00 52.56 110 ARG A N 1
ATOM 855 C CA . ARG A 1 110 ? 1.293 -7.957 30.920 1.00 52.56 110 ARG A CA 1
ATOM 856 C C . ARG A 1 110 ? 0.404 -7.386 32.026 1.00 52.56 110 ARG A C 1
ATOM 858 O O . ARG A 1 110 ? 0.882 -7.122 33.125 1.00 52.56 110 ARG A O 1
ATOM 865 N N . TRP A 1 111 ? -0.875 -7.178 31.753 1.00 45.03 111 TRP A N 1
ATOM 866 C CA . TRP A 1 111 ? -1.800 -6.578 32.702 1.00 45.03 111 TRP A CA 1
ATOM 867 C C . TRP A 1 111 ? -2.478 -7.639 33.598 1.00 45.03 111 TRP A C 1
ATOM 869 O O . TRP A 1 111 ? -3.014 -8.623 33.082 1.00 45.03 111 TRP A O 1
ATOM 879 N N . PRO A 1 112 ? -2.572 -7.441 34.931 1.00 48.44 112 PRO A N 1
ATOM 880 C CA . PRO A 1 112 ? -2.332 -6.193 35.661 1.00 48.44 112 PRO A CA 1
ATOM 881 C C . PRO A 1 112 ? -0.848 -5.921 35.957 1.00 48.44 112 PRO A C 1
ATOM 883 O O . PRO A 1 112 ? -0.084 -6.875 36.107 1.00 48.44 112 PRO A O 1
ATOM 886 N N . PRO A 1 113 ? -0.443 -4.643 36.106 1.00 44.69 113 PRO A N 1
ATOM 887 C CA . PRO A 1 113 ? 0.839 -4.306 36.710 1.00 44.69 113 PRO A CA 1
ATOM 888 C C . PRO A 1 113 ? 0.908 -4.927 38.108 1.00 44.69 113 PRO A C 1
ATOM 890 O O . PRO A 1 113 ? -0.125 -5.168 38.748 1.00 44.69 113 PRO A O 1
ATOM 893 N N . SER A 1 114 ? 2.119 -5.204 38.591 1.00 45.91 114 SER A N 1
ATOM 894 C CA . SER A 1 114 ? 2.295 -5.643 39.974 1.00 45.91 114 SER A CA 1
ATOM 895 C C . SER A 1 114 ? 1.648 -4.620 40.914 1.00 45.91 114 SER A C 1
ATOM 897 O O . SER A 1 114 ? 1.632 -3.419 40.644 1.00 45.91 114 SER A O 1
ATOM 899 N N . SER A 1 115 ? 1.102 -5.088 42.037 1.00 45.44 115 SER A N 1
ATOM 900 C 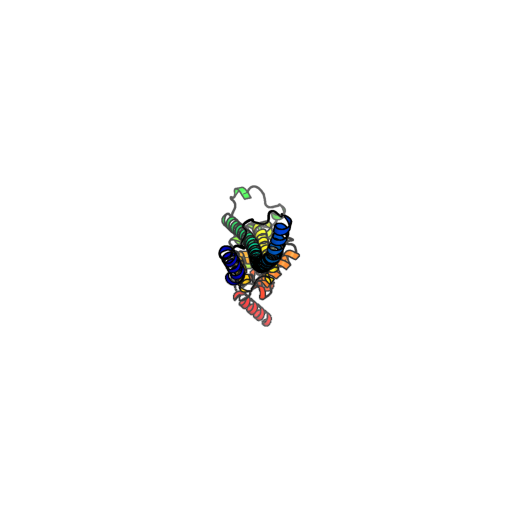CA . SER A 1 115 ? 0.424 -4.246 43.035 1.00 45.44 115 SER A CA 1
ATOM 901 C C . SER A 1 115 ? 1.259 -3.053 43.525 1.00 45.44 115 SER A C 1
ATOM 903 O O . SER A 1 115 ? 0.698 -2.111 44.071 1.00 45.44 115 SER A O 1
ATOM 905 N N . GLU A 1 116 ? 2.577 -3.077 43.323 1.00 44.44 116 GLU A N 1
ATOM 906 C CA . GLU A 1 116 ? 3.518 -2.008 43.671 1.00 44.44 116 GLU A CA 1
ATOM 907 C C . GLU A 1 116 ? 3.468 -0.803 42.714 1.00 44.44 116 GLU A C 1
ATOM 909 O O . GLU A 1 116 ? 3.649 0.324 43.163 1.00 44.44 116 GLU A O 1
ATOM 914 N N . GLU A 1 117 ? 3.152 -0.992 41.428 1.00 42.53 117 GLU A N 1
ATOM 915 C CA . GLU A 1 117 ? 3.072 0.102 40.437 1.00 42.53 117 GLU A CA 1
ATOM 916 C C . GLU A 1 117 ? 1.790 0.944 40.613 1.00 42.53 117 GLU A C 1
ATOM 918 O O . GLU A 1 117 ? 1.757 2.126 40.281 1.00 42.53 117 GLU A O 1
ATOM 923 N N . PHE A 1 118 ? 0.747 0.349 41.208 1.00 38.62 118 PHE A N 1
ATOM 924 C CA . PHE A 1 118 ? -0.511 1.008 41.593 1.00 38.62 118 PHE A CA 1
ATOM 925 C C . PHE A 1 118 ? -0.512 1.565 43.025 1.00 38.62 118 PHE A C 1
ATOM 927 O O . PHE A 1 118 ? -1.421 2.304 43.396 1.00 38.62 118 PHE A O 1
ATOM 934 N N . ALA A 1 119 ? 0.480 1.209 43.846 1.00 41.19 119 ALA A N 1
ATOM 935 C CA . ALA A 1 119 ? 0.529 1.593 45.257 1.00 41.19 119 ALA A CA 1
ATOM 936 C C . ALA A 1 119 ? 0.948 3.058 45.487 1.00 41.19 119 ALA A C 1
ATOM 938 O O . ALA A 1 119 ? 0.832 3.551 46.608 1.00 41.19 119 ALA A O 1
ATOM 939 N N . GLY A 1 120 ? 1.452 3.744 44.454 1.00 39.94 120 GLY A N 1
ATOM 940 C CA . GLY A 1 120 ? 2.073 5.065 44.585 1.00 39.94 120 GLY A CA 1
ATOM 941 C C . GLY A 1 120 ? 1.152 6.266 44.379 1.00 39.94 120 GLY A C 1
ATOM 942 O O . GLY A 1 120 ? 1.403 7.311 44.976 1.00 39.94 120 GLY A O 1
ATOM 943 N N . GLU A 1 121 ? 0.085 6.144 43.585 1.00 36.75 121 GLU A N 1
ATOM 944 C CA . GLU A 1 121 ? -0.835 7.259 43.351 1.00 36.75 121 GLU A CA 1
ATOM 945 C C . GLU A 1 121 ? -2.260 6.887 43.769 1.00 36.75 121 GLU A C 1
ATOM 947 O O . GLU A 1 121 ? -2.882 6.021 43.145 1.00 36.75 121 GLU A O 1
ATOM 952 N N . PRO A 1 122 ? -2.813 7.522 44.824 1.00 41.22 122 PRO A N 1
ATOM 953 C CA . PRO A 1 122 ? -4.235 7.406 45.083 1.00 41.22 122 PRO A CA 1
ATOM 954 C C . PRO A 1 122 ? -4.989 7.922 43.850 1.00 41.22 122 PRO A C 1
ATOM 956 O O . PRO A 1 122 ? -4.538 8.884 43.218 1.00 41.22 122 PRO A O 1
ATOM 959 N N . PRO A 1 123 ? -6.141 7.322 43.497 1.00 42.28 123 PRO A N 1
ATOM 960 C CA . PRO A 1 123 ? -6.960 7.841 42.413 1.00 42.28 123 PRO A CA 1
ATOM 961 C C . PRO A 1 123 ? -7.193 9.343 42.651 1.00 42.28 123 PRO A C 1
ATOM 963 O O . PRO A 1 123 ? -7.440 9.718 43.805 1.00 42.28 123 PRO A O 1
ATOM 966 N N . PRO A 1 124 ? -7.083 10.201 41.611 1.00 40.41 124 PRO A N 1
ATOM 967 C CA . PRO A 1 124 ? -7.301 11.639 41.715 1.00 40.41 124 PRO A CA 1
ATOM 968 C C . PRO A 1 124 ? -8.461 11.940 42.660 1.00 40.41 124 PRO A C 1
ATOM 970 O O . PRO A 1 124 ? -9.493 11.284 42.577 1.00 40.41 124 PRO A O 1
ATOM 973 N N . SER A 1 125 ? -8.332 12.907 43.565 1.00 44.62 125 SER A N 1
ATOM 974 C CA . SER A 1 125 ? -9.349 13.192 44.594 1.00 44.62 125 SER A CA 1
ATOM 975 C C . SER A 1 125 ? -10.747 13.511 44.028 1.00 44.62 125 SER A C 1
ATOM 977 O O . SER A 1 125 ? -11.744 13.381 44.735 1.00 44.62 125 SER A O 1
ATOM 979 N N . SER A 1 126 ? -10.848 13.831 42.734 1.00 46.28 126 SER A N 1
ATOM 980 C CA . SER A 1 126 ? -12.096 13.911 41.961 1.00 46.28 126 SER A CA 1
ATOM 981 C C . SER A 1 126 ? -12.804 12.560 41.730 1.00 46.28 126 SER A C 1
ATOM 983 O O . SER A 1 126 ? -13.990 12.543 41.412 1.00 46.28 126 SER A O 1
ATOM 985 N N . LEU A 1 127 ? -12.109 11.438 41.916 1.00 38.16 127 LEU A N 1
ATOM 986 C CA . LEU A 1 127 ? -12.594 10.057 41.820 1.00 38.16 127 LEU A CA 1
ATOM 987 C C . LEU A 1 127 ? -12.839 9.411 43.196 1.00 38.16 127 LEU A C 1
ATOM 989 O O . LEU A 1 127 ? -13.508 8.385 43.265 1.00 38.16 127 LEU A O 1
ATOM 993 N N . ALA A 1 128 ? -12.356 10.013 44.290 1.00 39.88 128 ALA A N 1
ATOM 994 C CA . ALA A 1 128 ? -12.510 9.489 45.654 1.00 39.88 128 ALA A CA 1
ATOM 995 C C . ALA A 1 128 ? -13.947 9.605 46.210 1.00 39.88 128 ALA A C 1
ATOM 997 O O . ALA A 1 128 ? -14.318 8.869 47.119 1.00 39.88 128 ALA A O 1
ATOM 998 N N . ASN A 1 129 ? -14.763 10.503 45.646 1.00 42.84 129 ASN A N 1
ATOM 999 C CA . ASN A 1 129 ? -16.159 10.723 46.053 1.00 42.84 129 ASN A CA 1
ATOM 1000 C C . ASN A 1 129 ? -17.185 9.963 45.196 1.00 42.84 129 ASN A C 1
ATOM 1002 O O . ASN A 1 129 ? -18.389 10.089 45.419 1.00 42.84 129 ASN A O 1
ATOM 1006 N N . LEU A 1 130 ? -16.737 9.178 44.215 1.00 36.47 130 LEU A N 1
ATOM 1007 C CA . LEU A 1 130 ? -17.611 8.272 43.478 1.00 36.47 130 LEU A CA 1
ATOM 1008 C C . LEU A 1 130 ? -17.650 6.940 44.242 1.00 36.47 130 LEU A C 1
ATOM 1010 O O . LEU A 1 130 ? -16.616 6.306 44.439 1.00 36.47 130 LEU A O 1
ATOM 1014 N N . GLN A 1 131 ? -18.846 6.558 44.713 1.00 36.91 131 GLN A N 1
ATOM 1015 C CA . GLN A 1 131 ? -19.168 5.255 45.325 1.00 36.91 131 GLN A CA 1
ATOM 1016 C C . GLN A 1 131 ? -18.436 4.091 44.635 1.00 36.91 131 GLN A C 1
ATOM 1018 O O . GLN A 1 131 ? -18.262 4.204 43.428 1.00 36.91 131 GLN A O 1
ATOM 1023 N N . PRO A 1 132 ? -18.112 2.976 45.338 1.00 40.62 132 PRO A N 1
ATOM 1024 C CA . PRO A 1 132 ? -17.097 1.936 45.018 1.00 40.62 132 PRO A CA 1
ATOM 1025 C C . PRO A 1 132 ? -17.128 1.233 43.637 1.00 40.62 132 PRO A C 1
ATOM 1027 O O . PRO A 1 132 ? -16.326 0.340 43.374 1.00 40.62 132 PRO A O 1
ATOM 1030 N N . GLU A 1 133 ? -17.970 1.681 42.718 1.00 38.16 133 GLU A N 1
ATOM 1031 C CA . GLU A 1 133 ? -18.017 1.341 41.299 1.00 38.16 133 GLU A CA 1
ATOM 1032 C C . GLU A 1 133 ? -16.849 1.821 40.383 1.00 38.16 133 GLU A C 1
ATOM 1034 O O . GLU A 1 133 ? -16.867 1.426 39.219 1.00 38.16 133 GLU A O 1
ATOM 1039 N N . PRO A 1 134 ? -15.797 2.603 40.744 1.00 40.34 134 PRO A N 1
ATOM 1040 C CA . PRO A 1 134 ? -14.775 2.978 39.755 1.00 40.34 134 PRO A CA 1
ATOM 1041 C C . PRO A 1 134 ? -13.670 1.920 39.638 1.00 40.34 134 PRO A C 1
ATOM 1043 O O . PRO A 1 134 ? -12.968 1.856 38.631 1.00 40.34 134 PRO A O 1
ATOM 1046 N N . VAL A 1 135 ? -13.521 1.040 40.635 1.00 35.09 135 VAL A N 1
ATOM 1047 C CA . VAL A 1 135 ? -12.532 -0.051 40.595 1.00 35.09 135 VAL A CA 1
ATOM 1048 C C . VAL A 1 135 ? -12.997 -1.167 39.645 1.00 35.09 135 VAL A C 1
ATOM 1050 O O . VAL A 1 135 ? -12.184 -1.743 38.922 1.00 35.09 135 VAL A O 1
ATOM 1053 N N . SER A 1 136 ? -14.310 -1.410 39.536 1.00 41.97 136 SER A N 1
ATOM 1054 C CA . SER A 1 136 ? -14.906 -2.273 38.500 1.00 41.97 136 SER A CA 1
ATOM 1055 C C . SER A 1 136 ? -14.776 -1.660 37.094 1.00 41.97 136 SER A C 1
ATOM 1057 O O . SER A 1 136 ? -14.574 -2.394 36.125 1.00 41.97 136 SER A O 1
ATOM 1059 N N . GLN A 1 137 ? -14.783 -0.327 36.971 1.00 39.50 137 GLN A N 1
ATOM 1060 C CA . GLN A 1 137 ? -14.507 0.388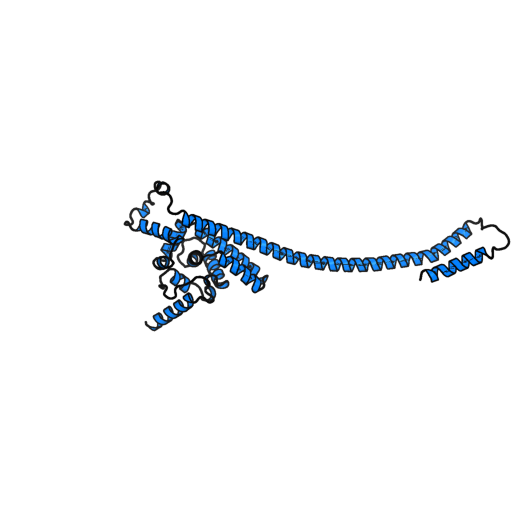 35.713 1.00 39.50 137 GLN A CA 1
ATOM 1061 C C . GLN A 1 137 ? -13.023 0.329 35.316 1.00 39.50 137 GLN A C 1
ATOM 1063 O O . GLN A 1 137 ? -12.699 0.241 34.135 1.00 39.50 137 GLN A O 1
ATOM 1068 N N . PHE A 1 138 ? -12.111 0.240 36.283 1.00 36.22 138 PHE A N 1
ATOM 1069 C CA . PHE A 1 138 ? -10.701 -0.067 36.028 1.00 36.22 138 PHE A CA 1
ATOM 1070 C C . PHE A 1 138 ? -10.503 -1.510 35.520 1.00 36.22 138 PHE A C 1
ATOM 1072 O O . PHE A 1 138 ? -9.708 -1.781 34.617 1.00 36.22 138 PHE A O 1
ATOM 1079 N N . ILE A 1 139 ? -11.317 -2.446 36.021 1.00 40.53 139 ILE A N 1
ATOM 1080 C CA . ILE A 1 139 ? -11.419 -3.823 35.508 1.00 40.53 139 ILE A CA 1
ATOM 1081 C C . ILE A 1 139 ? -12.094 -3.869 34.114 1.00 40.53 139 ILE A C 1
ATOM 1083 O O . ILE A 1 139 ? -11.871 -4.816 33.355 1.00 40.53 139 ILE A O 1
ATOM 1087 N N . ALA A 1 140 ? -12.858 -2.849 33.712 1.00 41.88 140 ALA A N 1
ATOM 1088 C CA . ALA A 1 140 ? -13.482 -2.774 32.386 1.00 41.88 140 ALA A CA 1
ATOM 1089 C C . ALA A 1 140 ? -12.475 -2.530 31.256 1.00 41.88 140 ALA A C 1
ATOM 1091 O O . ALA A 1 140 ? -12.704 -2.967 30.124 1.00 41.88 140 ALA A O 1
ATOM 1092 N N . VAL A 1 141 ? -11.348 -1.878 31.553 1.00 40.06 141 VAL A N 1
ATOM 1093 C CA . VAL A 1 141 ? -10.281 -1.680 30.564 1.00 40.06 141 VAL A CA 1
ATOM 1094 C C . VAL A 1 141 ? -9.293 -2.855 30.538 1.00 40.06 141 VAL A C 1
ATOM 1096 O O . VAL A 1 141 ? -8.841 -3.250 29.468 1.00 40.06 141 VAL A O 1
ATOM 1099 N N . ARG A 1 142 ? -9.101 -3.540 31.683 1.00 43.12 142 ARG A N 1
ATOM 1100 C CA . ARG A 1 142 ? -8.527 -4.907 31.754 1.00 43.12 142 ARG A CA 1
ATOM 1101 C C . ARG A 1 142 ? -9.287 -5.873 30.848 1.00 43.12 142 ARG A C 1
ATOM 1103 O O . ARG A 1 142 ? -8.697 -6.717 30.185 1.00 43.12 142 ARG A O 1
ATOM 1110 N N . GLN A 1 143 ? -10.611 -5.754 30.845 1.00 43.41 143 GLN A N 1
ATOM 1111 C CA . GLN A 1 143 ? -11.443 -6.486 29.915 1.00 43.41 143 GLN A CA 1
ATOM 1112 C C . GLN A 1 143 ? -11.274 -5.943 28.501 1.00 43.41 143 GLN A C 1
ATOM 1114 O O . GLN A 1 143 ? -11.235 -6.781 27.633 1.00 43.41 143 GLN A O 1
ATOM 1119 N N . HIS A 1 144 ? -11.134 -4.638 28.223 1.00 45.78 144 HIS A N 1
ATOM 1120 C CA . HIS A 1 144 ? -11.069 -4.076 26.850 1.00 45.78 144 HIS A CA 1
ATOM 1121 C C . HIS A 1 144 ? -10.061 -4.745 25.912 1.00 45.78 144 HIS A C 1
ATOM 1123 O O . HIS A 1 144 ? -10.420 -5.024 24.772 1.00 45.78 144 HIS A O 1
ATOM 1129 N N . LEU A 1 145 ? -8.840 -5.024 26.378 1.00 41.62 145 LEU A N 1
ATOM 1130 C CA . LEU A 1 145 ? -7.837 -5.725 25.566 1.00 41.62 145 LEU A CA 1
ATOM 1131 C C . LEU A 1 145 ? -8.058 -7.249 25.507 1.00 41.62 145 LEU A C 1
ATOM 1133 O O . LEU A 1 145 ? -7.655 -7.889 24.545 1.00 41.62 145 LEU A O 1
ATOM 1137 N N . GLN A 1 146 ? -8.743 -7.831 26.498 1.00 42.03 146 GLN A N 1
ATOM 1138 C CA . GLN A 1 146 ? -9.151 -9.245 26.530 1.00 42.03 146 GLN A CA 1
ATOM 1139 C C . GLN A 1 146 ? -10.647 -9.449 26.203 1.00 42.03 146 GLN A C 1
ATOM 1141 O O . GLN A 1 146 ? -11.227 -10.482 26.559 1.00 42.03 146 GLN A O 1
ATOM 1146 N N . MET A 1 147 ? -11.340 -8.465 25.610 1.00 48.03 147 MET A N 1
ATOM 1147 C CA . MET A 1 147 ? -12.799 -8.446 25.710 1.00 48.03 147 MET A CA 1
ATOM 1148 C C . MET A 1 147 ? -13.374 -9.496 24.787 1.00 48.03 147 MET A C 1
ATOM 1150 O O . MET A 1 147 ? -13.399 -9.357 23.567 1.00 48.03 147 MET A O 1
ATOM 1154 N N . SER A 1 148 ? -13.987 -10.504 25.402 1.00 46.75 148 SER A N 1
ATOM 1155 C CA . SER A 1 148 ? -15.128 -11.152 24.780 1.00 46.75 148 SER A CA 1
ATOM 1156 C C . SER A 1 148 ? -16.093 -10.057 24.308 1.00 46.75 148 SER A C 1
ATOM 1158 O O . SER A 1 148 ? -16.634 -9.289 25.107 1.00 46.75 148 SER A O 1
ATOM 1160 N N . ARG A 1 149 ? -16.286 -10.000 22.990 1.00 48.53 149 ARG A N 1
ATOM 1161 C CA . ARG A 1 149 ? -17.271 -9.224 22.217 1.00 48.53 149 ARG A CA 1
ATOM 1162 C C . ARG A 1 149 ? -18.572 -8.880 22.967 1.00 48.53 149 ARG A C 1
ATOM 1164 O O . ARG A 1 149 ? -19.130 -7.800 22.823 1.00 48.53 149 ARG A O 1
ATOM 1171 N N . SER A 1 150 ? -19.039 -9.800 23.809 1.00 49.97 150 SER A N 1
ATOM 1172 C CA . SER A 1 150 ? -20.205 -9.680 24.689 1.00 49.97 150 SER A CA 1
ATOM 1173 C C . SER A 1 150 ? -20.167 -8.530 25.699 1.00 49.97 150 SER A C 1
ATOM 1175 O O . SER A 1 150 ? -21.222 -7.977 25.985 1.00 49.97 150 SER A O 1
ATOM 1177 N N . ARG A 1 151 ? -19.005 -8.174 26.263 1.00 45.66 151 ARG A N 1
ATOM 1178 C CA . ARG A 1 151 ? -18.922 -7.152 27.324 1.00 45.66 151 ARG A CA 1
ATOM 1179 C C . ARG A 1 151 ? -18.801 -5.722 26.777 1.00 45.66 151 ARG A C 1
ATOM 1181 O O . ARG A 1 151 ? -19.305 -4.807 27.420 1.00 45.66 151 ARG A O 1
ATOM 1188 N N . LEU A 1 152 ? -18.265 -5.545 25.561 1.00 50.16 152 LEU A N 1
ATOM 1189 C CA . LEU A 1 152 ? -18.225 -4.254 24.848 1.00 50.16 152 LEU A CA 1
ATOM 1190 C C . LEU A 1 152 ? -19.642 -3.732 24.598 1.00 50.16 152 LEU A C 1
ATOM 1192 O O . LEU A 1 152 ? -19.928 -2.556 24.798 1.00 50.16 152 LEU A O 1
ATOM 1196 N N . ASN A 1 153 ? -20.563 -4.632 24.252 1.00 52.78 153 ASN A N 1
ATOM 1197 C CA . ASN A 1 153 ? -21.963 -4.295 24.002 1.00 52.78 153 ASN A CA 1
ATOM 1198 C C . ASN A 1 153 ? -22.757 -3.852 25.246 1.00 52.78 153 ASN A C 1
ATOM 1200 O O . ASN A 1 153 ? -23.901 -3.439 25.088 1.00 52.78 153 ASN A O 1
ATOM 1204 N N . LEU A 1 154 ? -22.188 -3.921 26.456 1.00 51.97 154 LEU A N 1
ATOM 1205 C CA . LEU A 1 154 ? -22.873 -3.558 27.705 1.00 51.97 154 LEU A CA 1
ATOM 1206 C C . LEU A 1 154 ? -22.511 -2.155 28.227 1.00 51.97 154 LEU A C 1
ATOM 1208 O O . LEU A 1 154 ? -23.093 -1.721 29.218 1.00 51.97 154 LEU A O 1
ATOM 1212 N N . MET A 1 155 ? -21.571 -1.441 27.595 1.00 51.19 155 MET A N 1
ATOM 1213 C CA . MET A 1 155 ? -21.115 -0.116 28.043 1.00 51.19 155 MET A CA 1
ATOM 1214 C C . MET A 1 155 ? -21.540 0.998 27.079 1.00 51.19 155 MET A C 1
ATOM 1216 O O . MET A 1 155 ? -21.462 0.808 25.864 1.00 51.19 155 MET A O 1
ATOM 1220 N N . PRO A 1 156 ? -21.916 2.192 27.585 1.00 60.66 156 PRO A N 1
ATOM 1221 C CA . PRO A 1 156 ? -22.075 3.366 26.737 1.00 60.66 156 PRO A CA 1
ATOM 1222 C C . PRO A 1 156 ? -20.765 3.686 26.003 1.00 60.66 156 PRO A C 1
ATOM 1224 O O . PRO A 1 156 ? -19.703 3.762 26.626 1.00 60.66 156 PRO A O 1
ATOM 1227 N N . VAL A 1 157 ? -20.841 3.924 24.691 1.00 60.25 157 VAL A N 1
ATOM 1228 C CA . VAL A 1 157 ? -19.677 4.200 23.825 1.00 60.25 157 VAL A CA 1
ATOM 1229 C C . VAL A 1 157 ? -18.795 5.328 24.362 1.00 60.25 157 VAL A C 1
ATOM 1231 O O . VAL A 1 157 ? -17.581 5.159 24.412 1.00 60.25 157 VAL A O 1
ATOM 1234 N N . ALA A 1 158 ? -19.382 6.428 24.842 1.00 59.78 158 ALA A N 1
ATOM 1235 C CA . ALA A 1 158 ? -18.625 7.559 25.387 1.00 59.78 158 ALA A CA 1
ATOM 1236 C C . ALA A 1 158 ? -17.757 7.173 26.603 1.00 59.78 158 ALA A C 1
ATOM 1238 O O . ALA A 1 158 ? -16.649 7.678 26.776 1.00 59.78 158 ALA A O 1
ATOM 1239 N N . VAL A 1 159 ? -18.238 6.243 27.437 1.00 58.59 159 VAL A N 1
ATOM 1240 C CA . VAL A 1 159 ? -17.497 5.738 28.604 1.00 58.59 159 VAL A CA 1
ATOM 1241 C C . VAL A 1 159 ? -16.374 4.804 28.155 1.00 58.59 159 VAL A C 1
ATOM 1243 O O . VAL A 1 159 ? -15.248 4.922 28.635 1.00 58.59 159 VAL A O 1
ATOM 1246 N N . ALA A 1 160 ? -16.656 3.914 27.199 1.00 57.53 160 ALA A N 1
ATOM 1247 C CA . ALA A 1 160 ? -15.654 3.019 26.624 1.00 57.53 160 ALA A CA 1
ATOM 1248 C C . ALA A 1 160 ? -14.516 3.801 25.942 1.00 57.53 160 ALA A C 1
ATOM 1250 O O . ALA A 1 160 ? -13.345 3.535 26.196 1.00 57.53 160 ALA A O 1
ATOM 1251 N N . GLN A 1 161 ? -14.854 4.821 25.148 1.00 60.53 161 GLN A N 1
ATOM 1252 C CA . GLN A 1 161 ? -13.890 5.699 24.481 1.00 60.53 161 GLN A CA 1
ATOM 1253 C C . GLN A 1 161 ? -13.012 6.450 25.485 1.00 60.53 161 GLN A C 1
ATOM 1255 O O . GLN A 1 161 ? -11.792 6.321 25.439 1.00 60.53 161 GLN A O 1
ATOM 1260 N N . LYS A 1 162 ? -13.618 7.161 26.447 1.00 61.41 162 LYS A N 1
ATOM 1261 C CA . LYS A 1 162 ? -12.877 7.933 27.456 1.00 61.41 162 LYS A CA 1
ATOM 1262 C C . LYS A 1 162 ? -11.887 7.067 28.244 1.00 61.41 162 LYS A C 1
ATOM 1264 O O . LYS A 1 162 ? -10.771 7.504 28.512 1.00 61.41 162 LYS A O 1
ATOM 1269 N N . ASN A 1 163 ? -12.273 5.840 28.585 1.00 55.34 163 ASN A N 1
ATOM 1270 C CA . ASN A 1 163 ? -11.411 4.904 29.304 1.00 55.34 163 ASN A CA 1
ATOM 1271 C C . ASN A 1 163 ? -10.279 4.340 28.428 1.00 55.34 163 ASN A C 1
ATOM 1273 O O . ASN A 1 163 ? -9.150 4.217 28.902 1.00 55.34 163 ASN A O 1
ATOM 1277 N N . CYS A 1 164 ? -10.548 4.039 27.152 1.00 57.38 164 CYS A N 1
ATOM 1278 C CA . CYS A 1 164 ? -9.508 3.675 26.185 1.00 57.38 164 CYS A CA 1
ATOM 1279 C C . CYS A 1 164 ? -8.478 4.791 26.011 1.00 57.38 164 CYS A C 1
ATOM 1281 O O . CYS A 1 164 ? -7.282 4.523 25.964 1.00 57.38 164 CYS A O 1
ATOM 1283 N N . ASP A 1 165 ? -8.929 6.041 25.947 1.00 57.81 165 ASP A N 1
ATOM 1284 C CA . ASP A 1 165 ? -8.050 7.188 25.727 1.00 57.81 165 ASP A CA 1
ATOM 1285 C C . ASP A 1 165 ? -7.178 7.517 26.936 1.00 57.81 165 ASP A C 1
ATOM 1287 O O . ASP A 1 165 ? -6.010 7.866 26.773 1.00 57.81 165 ASP A O 1
ATOM 1291 N N . LEU A 1 166 ? -7.715 7.354 28.147 1.00 55.28 166 LEU A N 1
ATOM 1292 C CA . LEU A 1 166 ? -6.982 7.631 29.380 1.00 55.28 166 LEU A CA 1
ATOM 1293 C C . LEU A 1 166 ? -5.944 6.547 29.712 1.00 55.28 166 LEU A C 1
ATOM 1295 O O . LEU A 1 166 ? -4.907 6.854 30.294 1.00 55.28 166 LEU A O 1
ATOM 1299 N N . HIS A 1 167 ? -6.209 5.288 29.349 1.00 50.66 167 HIS A N 1
ATOM 1300 C CA . HIS A 1 167 ? -5.394 4.149 29.786 1.00 50.66 167 HIS A CA 1
ATOM 1301 C C . HIS A 1 167 ? -4.629 3.437 28.661 1.00 50.66 167 HIS A C 1
ATOM 1303 O O . HIS A 1 167 ? -3.708 2.680 28.958 1.00 50.66 167 HIS A O 1
ATOM 1309 N N . PHE A 1 168 ? -4.952 3.683 27.383 1.00 61.44 168 PHE A N 1
ATOM 1310 C CA . PHE A 1 168 ? -4.344 2.973 26.250 1.00 61.44 168 PHE A CA 1
ATOM 1311 C C . PHE A 1 168 ? -3.910 3.886 25.087 1.00 61.44 168 PHE A C 1
ATOM 1313 O O . PHE A 1 168 ? -4.385 3.727 23.957 1.00 61.44 168 PHE A O 1
ATOM 1320 N N . PRO A 1 169 ? -2.897 4.761 25.289 1.00 66.62 169 PRO A N 1
ATOM 1321 C CA . PRO A 1 169 ? -2.265 5.525 24.203 1.00 66.62 169 PRO A CA 1
ATOM 1322 C C . PRO A 1 169 ? -1.786 4.660 23.024 1.00 66.62 169 PRO A C 1
ATOM 1324 O O . PRO A 1 169 ? -1.701 5.123 21.888 1.00 66.62 169 PRO A O 1
ATOM 1327 N N . ALA A 1 170 ? -1.490 3.382 23.272 1.00 68.88 170 ALA A N 1
ATOM 1328 C CA . ALA A 1 170 ? -1.121 2.424 22.237 1.00 68.88 170 ALA A CA 1
ATOM 1329 C C . ALA A 1 170 ? -2.259 2.144 21.235 1.00 68.88 170 ALA A C 1
ATOM 1331 O O . ALA A 1 170 ? -1.976 1.979 20.051 1.00 68.88 170 ALA A O 1
ATOM 1332 N N . VAL A 1 171 ? -3.532 2.150 21.662 1.00 70.62 171 VAL A N 1
ATOM 1333 C CA . VAL A 1 171 ? -4.694 1.938 20.769 1.00 70.62 171 VAL A CA 1
ATOM 1334 C C . VAL A 1 171 ? -4.869 3.144 19.856 1.00 70.62 171 VAL A C 1
ATOM 1336 O O . VAL A 1 171 ? -5.125 3.000 18.663 1.00 70.62 171 VAL A O 1
ATOM 1339 N N . ILE A 1 172 ? -4.655 4.341 20.406 1.00 72.75 172 ILE A N 1
ATOM 1340 C CA . ILE A 1 172 ? -4.641 5.591 19.646 1.00 72.75 172 ILE A CA 1
ATOM 1341 C C . ILE A 1 172 ? -3.571 5.530 18.556 1.00 72.75 172 ILE A C 1
ATOM 1343 O O . ILE A 1 172 ? -3.860 5.745 17.379 1.00 72.75 172 ILE A O 1
ATOM 1347 N N . LYS A 1 173 ? -2.338 5.194 18.950 1.00 78.00 173 LYS A N 1
ATOM 1348 C CA . LYS A 1 173 ? -1.205 5.082 18.031 1.00 78.00 173 LYS A CA 1
ATOM 1349 C C . LYS A 1 173 ? -1.456 4.027 16.951 1.00 78.00 173 LYS A C 1
ATOM 1351 O O . LYS A 1 173 ? -1.144 4.258 15.789 1.00 78.00 173 LYS A O 1
ATOM 1356 N N . ASN A 1 174 ? -2.057 2.900 17.315 1.00 80.06 174 ASN A N 1
ATOM 1357 C CA . ASN A 1 174 ? -2.411 1.858 16.363 1.00 80.06 174 ASN A CA 1
ATOM 1358 C C . ASN A 1 174 ? -3.445 2.334 15.332 1.00 80.06 174 ASN A C 1
ATOM 1360 O O . ASN A 1 174 ? -3.214 2.212 14.131 1.00 80.06 174 ASN A O 1
ATOM 1364 N N . GLY A 1 175 ? -4.526 2.973 15.790 1.00 80.38 175 GLY A N 1
ATOM 1365 C CA . GLY A 1 175 ? -5.530 3.567 14.909 1.00 80.38 175 GLY A CA 1
ATOM 1366 C C . GLY A 1 175 ? -4.954 4.643 13.986 1.00 80.38 175 GLY A C 1
ATOM 1367 O O . GLY A 1 175 ? -5.347 4.726 12.826 1.00 80.38 175 GLY A O 1
ATOM 1368 N N . MET A 1 176 ? -3.981 5.427 14.459 1.00 82.12 176 MET A N 1
ATOM 1369 C CA . MET A 1 176 ? -3.255 6.378 13.613 1.00 82.12 176 MET A CA 1
ATOM 1370 C C . MET A 1 176 ? -2.401 5.693 12.551 1.00 82.12 176 MET A C 1
ATOM 1372 O O . MET A 1 176 ? -2.401 6.135 11.407 1.00 82.12 176 MET A O 1
ATOM 1376 N N . ASN A 1 177 ? -1.682 4.630 12.902 1.00 89.00 177 ASN A N 1
ATOM 1377 C CA . ASN A 1 177 ? -0.868 3.897 11.936 1.00 89.00 177 ASN A CA 1
ATOM 1378 C C . ASN A 1 177 ? -1.750 3.234 10.871 1.00 89.00 177 ASN A C 1
ATOM 1380 O O . ASN A 1 177 ? -1.421 3.287 9.686 1.00 89.00 177 ASN A O 1
ATOM 1384 N N . LEU A 1 178 ? -2.908 2.692 11.271 1.00 89.50 178 LEU A N 1
ATOM 1385 C CA . LEU A 1 178 ? -3.918 2.193 10.338 1.00 89.50 178 LEU A CA 1
ATOM 1386 C C . LEU A 1 178 ? -4.438 3.319 9.432 1.00 89.50 178 LEU A C 1
ATOM 1388 O O . LEU A 1 178 ? -4.536 3.147 8.220 1.00 89.50 178 LEU A O 1
ATOM 1392 N N . LEU A 1 179 ? -4.730 4.492 9.996 1.00 89.12 179 LEU A N 1
ATOM 1393 C CA . LEU A 1 179 ? -5.156 5.649 9.214 1.00 89.12 179 LEU A CA 1
ATOM 1394 C C . LEU A 1 179 ? -4.088 6.061 8.192 1.00 89.12 179 LEU A C 1
ATOM 1396 O O . LEU A 1 179 ? -4.417 6.266 7.029 1.00 89.12 179 LEU A O 1
ATOM 1400 N N . GLN A 1 180 ? -2.822 6.142 8.599 1.00 91.06 180 GLN A N 1
ATOM 1401 C CA . GLN A 1 180 ? -1.712 6.545 7.733 1.00 91.06 180 GLN A CA 1
ATOM 1402 C C . GLN A 1 180 ? -1.520 5.588 6.556 1.00 91.06 180 GLN A C 1
ATOM 1404 O O . GLN A 1 180 ? -1.386 6.041 5.418 1.00 91.06 180 GLN A O 1
ATOM 1409 N N . ILE A 1 181 ? -1.539 4.271 6.795 1.00 94.75 181 ILE A N 1
ATOM 1410 C CA . ILE A 1 181 ? -1.386 3.299 5.706 1.00 94.75 181 ILE A CA 1
ATOM 1411 C C . ILE A 1 181 ? -2.586 3.316 4.754 1.00 94.75 181 ILE A C 1
ATOM 1413 O O . ILE A 1 181 ? -2.399 3.237 3.540 1.00 94.75 181 ILE A O 1
ATOM 1417 N N . LEU A 1 182 ? -3.807 3.495 5.272 1.00 94.44 182 LEU A N 1
ATOM 1418 C CA . LEU A 1 182 ? -5.001 3.630 4.438 1.00 94.44 182 LEU A CA 1
ATOM 1419 C C . LEU A 1 182 ? -4.986 4.935 3.635 1.00 94.44 182 LEU A C 1
ATOM 1421 O O . LEU A 1 182 ? -5.322 4.908 2.459 1.00 94.44 182 LEU A O 1
ATOM 1425 N N . GLN A 1 183 ? -4.547 6.054 4.218 1.00 94.38 183 GLN A N 1
ATOM 1426 C CA . GLN A 1 183 ? -4.372 7.330 3.512 1.00 94.38 183 GLN A CA 1
ATOM 1427 C C . GLN A 1 183 ? -3.326 7.228 2.400 1.00 94.38 183 GLN A C 1
ATOM 1429 O O . GLN A 1 183 ? -3.546 7.717 1.293 1.00 94.38 183 GLN A O 1
ATOM 1434 N N . PHE A 1 184 ? -2.194 6.577 2.676 1.00 95.69 184 PHE A N 1
ATOM 1435 C CA . PHE A 1 184 ? -1.162 6.333 1.672 1.00 95.69 184 PHE A CA 1
ATOM 1436 C C . PHE A 1 184 ? -1.708 5.499 0.508 1.00 95.69 184 PHE A C 1
ATOM 1438 O O . PHE A 1 184 ? -1.512 5.852 -0.658 1.00 95.69 184 PHE A O 1
ATOM 1445 N N . LEU A 1 185 ? -2.426 4.418 0.824 1.00 95.75 185 LEU A N 1
ATOM 1446 C CA . LEU A 1 185 ? -3.029 3.550 -0.179 1.00 95.75 185 LEU A CA 1
ATOM 1447 C C . LEU A 1 185 ? -4.122 4.272 -0.970 1.00 95.75 185 LEU A C 1
ATOM 1449 O O . LEU A 1 185 ? -4.220 4.085 -2.177 1.00 95.75 185 LEU A O 1
ATOM 1453 N N . ASP A 1 186 ? -4.904 5.128 -0.317 1.00 95.19 186 ASP A N 1
ATOM 1454 C CA . ASP A 1 186 ? -5.936 5.939 -0.951 1.00 95.19 186 ASP A CA 1
ATOM 1455 C C . ASP A 1 186 ? -5.361 6.908 -1.980 1.00 95.19 186 ASP A C 1
ATOM 1457 O O . ASP A 1 186 ? -5.787 6.920 -3.137 1.00 95.19 186 ASP A O 1
ATOM 1461 N N . LEU A 1 187 ? -4.324 7.646 -1.579 1.00 94.94 187 LEU A N 1
ATOM 1462 C CA . LEU A 1 187 ? -3.637 8.616 -2.424 1.00 94.94 187 LEU A CA 1
ATOM 1463 C C . LEU A 1 187 ? -3.023 7.966 -3.669 1.00 94.94 187 LEU A C 1
ATOM 1465 O O . LEU A 1 187 ? -3.008 8.565 -4.743 1.00 94.94 187 LEU A O 1
ATOM 1469 N N . ARG A 1 188 ? -2.512 6.741 -3.523 1.00 94.19 188 ARG A N 1
ATOM 1470 C CA . ARG A 1 188 ? -1.855 5.981 -4.596 1.00 94.19 188 ARG A CA 1
ATOM 1471 C C . ARG A 1 188 ? -2.782 5.004 -5.310 1.00 94.19 188 ARG A C 1
ATOM 1473 O O . ARG A 1 188 ? -2.370 4.402 -6.296 1.00 94.19 188 ARG A O 1
ATOM 1480 N N . SER A 1 189 ? -4.033 4.876 -4.871 1.00 91.94 189 SER A N 1
ATOM 1481 C CA . SER A 1 189 ? -5.017 3.975 -5.477 1.00 91.94 189 SER A CA 1
ATOM 1482 C C . SER A 1 189 ? -5.220 4.176 -6.986 1.00 91.94 189 SER A C 1
ATOM 1484 O O . SER A 1 189 ? -5.378 3.163 -7.662 1.00 91.94 189 SER A O 1
ATOM 1486 N N . PRO A 1 190 ? -5.140 5.397 -7.568 1.00 92.06 190 PRO A N 1
ATOM 1487 C CA . PRO A 1 190 ? -5.276 5.570 -9.017 1.00 92.06 190 PRO A CA 1
ATOM 1488 C C . PRO A 1 190 ? -4.119 4.970 -9.830 1.00 92.06 190 PRO A C 1
ATOM 1490 O O . PRO A 1 190 ? -4.266 4.752 -11.029 1.00 92.06 190 PRO A O 1
ATOM 1493 N N . GLU A 1 191 ? -2.966 4.729 -9.198 1.00 89.81 191 GLU A N 1
ATOM 1494 C CA . GLU A 1 191 ? -1.781 4.124 -9.822 1.00 89.81 191 GLU A CA 1
ATOM 1495 C C . GLU A 1 191 ? -1.816 2.584 -9.764 1.00 89.81 191 GLU A C 1
ATOM 1497 O O . GLU A 1 191 ? -0.961 1.918 -10.349 1.00 89.81 191 GLU A O 1
ATOM 1502 N N . LEU A 1 192 ? -2.784 2.011 -9.042 1.00 90.75 192 LEU A N 1
ATOM 1503 C CA . LEU A 1 192 ? -2.902 0.580 -8.792 1.00 90.75 192 LEU A CA 1
ATOM 1504 C C . LEU A 1 192 ? -4.078 -0.003 -9.575 1.00 90.75 192 LEU A C 1
ATOM 1506 O O . LEU A 1 192 ? -5.185 0.533 -9.569 1.00 90.75 192 LEU A O 1
ATOM 1510 N N . ASP A 1 193 ? -3.860 -1.158 -10.199 1.00 92.81 193 ASP A N 1
ATOM 1511 C CA . ASP A 1 193 ? -4.972 -1.976 -10.665 1.00 92.81 193 ASP A CA 1
ATOM 1512 C C . ASP A 1 193 ? -5.759 -2.574 -9.479 1.00 92.81 193 ASP A C 1
ATOM 1514 O O . ASP A 1 193 ? -5.329 -2.568 -8.317 1.00 92.81 193 ASP A O 1
ATOM 1518 N N . LYS A 1 194 ? -6.948 -3.101 -9.783 1.00 91.94 194 LYS A N 1
ATOM 1519 C CA . LYS A 1 194 ? -7.871 -3.649 -8.783 1.00 91.94 194 LYS A CA 1
ATOM 1520 C C . LYS A 1 194 ? -7.275 -4.830 -8.008 1.00 91.94 194 LYS A C 1
ATOM 1522 O O . LYS A 1 194 ? -7.543 -4.962 -6.811 1.00 91.94 194 LYS A O 1
ATOM 1527 N N . ASP A 1 195 ? -6.480 -5.671 -8.663 1.00 94.44 195 ASP A N 1
ATOM 1528 C CA . ASP A 1 195 ? -5.928 -6.887 -8.065 1.00 94.44 195 ASP A CA 1
ATOM 1529 C C . ASP A 1 195 ? -4.814 -6.545 -7.074 1.00 94.44 195 ASP A C 1
ATOM 1531 O O . ASP A 1 195 ? -4.790 -7.068 -5.954 1.00 94.44 195 ASP A O 1
ATOM 1535 N N . ARG A 1 196 ? -3.945 -5.595 -7.435 1.00 94.81 196 ARG A N 1
ATOM 1536 C CA . ARG A 1 196 ? -2.901 -5.050 -6.562 1.00 94.81 196 ARG A CA 1
ATOM 1537 C C . ARG A 1 196 ? -3.497 -4.314 -5.374 1.00 94.81 196 ARG A C 1
ATOM 1539 O O . ARG A 1 196 ? -3.091 -4.573 -4.242 1.00 94.81 196 ARG A O 1
ATOM 1546 N N . LEU A 1 197 ? -4.493 -3.455 -5.594 1.00 95.06 197 LEU A N 1
ATOM 1547 C CA . LEU A 1 197 ? -5.188 -2.777 -4.498 1.00 95.06 197 LEU A CA 1
ATOM 1548 C C . LEU A 1 197 ? -5.804 -3.793 -3.522 1.00 95.06 197 LEU A C 1
ATOM 1550 O O . LEU A 1 197 ? -5.598 -3.697 -2.313 1.00 95.06 197 LEU A O 1
ATOM 1554 N N . SER A 1 198 ? -6.500 -4.809 -4.043 1.00 93.62 198 SER A N 1
ATOM 1555 C CA . SER A 1 198 ? -7.077 -5.886 -3.231 1.00 93.62 198 SER A CA 1
ATOM 1556 C C . SER A 1 198 ? -6.013 -6.695 -2.483 1.00 93.62 198 SER A C 1
ATOM 1558 O O . SER A 1 198 ? -6.227 -7.104 -1.341 1.00 93.62 198 SER A O 1
ATOM 1560 N N . PHE A 1 199 ? -4.854 -6.942 -3.095 1.00 95.44 199 PHE A N 1
ATOM 1561 C CA . PHE A 1 199 ? -3.724 -7.585 -2.430 1.00 95.44 199 PHE A CA 1
ATOM 1562 C C . PHE A 1 199 ? -3.233 -6.768 -1.225 1.00 95.44 199 PHE A C 1
ATOM 1564 O O . PHE A 1 199 ? -3.201 -7.302 -0.116 1.00 95.44 199 PHE A O 1
ATOM 1571 N N . TYR A 1 200 ? -2.933 -5.477 -1.398 1.00 96.12 200 TYR A N 1
ATOM 1572 C CA . TYR A 1 200 ? -2.452 -4.631 -0.300 1.00 96.12 200 TYR A CA 1
ATOM 1573 C C . TYR A 1 200 ? -3.497 -4.462 0.811 1.00 96.12 200 TYR A C 1
ATOM 1575 O O . TYR A 1 200 ? -3.152 -4.552 1.989 1.00 96.12 200 TYR A O 1
ATOM 1583 N N . LEU A 1 201 ? -4.780 -4.308 0.464 1.00 94.69 201 LEU A N 1
ATOM 1584 C CA . LEU A 1 201 ? -5.864 -4.250 1.451 1.00 94.69 201 LEU A CA 1
ATOM 1585 C C . LEU A 1 201 ? -5.954 -5.524 2.290 1.00 94.69 201 LEU A C 1
ATOM 1587 O O . LEU A 1 201 ? -6.080 -5.440 3.510 1.00 94.69 201 LEU A O 1
ATOM 1591 N N . ARG A 1 202 ? -5.831 -6.702 1.667 1.00 93.56 202 ARG A N 1
ATOM 1592 C CA . ARG A 1 202 ? -5.805 -7.981 2.394 1.00 93.56 202 ARG A CA 1
ATOM 1593 C C . ARG A 1 202 ? -4.635 -8.063 3.367 1.00 93.56 202 ARG A C 1
ATOM 1595 O O . ARG A 1 202 ? -4.812 -8.562 4.474 1.00 93.56 202 ARG A O 1
ATOM 1602 N N . LEU A 1 203 ? -3.463 -7.544 2.996 1.00 94.88 203 LEU A N 1
ATOM 1603 C CA . LEU A 1 203 ? -2.323 -7.491 3.913 1.00 94.88 203 LEU A CA 1
ATOM 1604 C C . LEU A 1 203 ? -2.622 -6.624 5.141 1.00 94.88 203 LEU A C 1
ATOM 1606 O O . LEU A 1 203 ? -2.342 -7.066 6.252 1.00 94.88 203 LEU A O 1
ATOM 1610 N N . ILE A 1 204 ? -3.221 -5.441 4.954 1.00 93.75 204 ILE A N 1
ATOM 1611 C CA . ILE A 1 204 ? -3.608 -4.541 6.057 1.00 93.75 204 ILE A CA 1
ATOM 1612 C C . ILE A 1 204 ? -4.648 -5.208 6.965 1.00 93.75 204 ILE A C 1
ATOM 1614 O O . ILE A 1 204 ? -4.472 -5.239 8.185 1.00 93.75 204 ILE A O 1
ATOM 1618 N N . ARG A 1 205 ? -5.718 -5.764 6.380 1.00 90.12 205 ARG A N 1
ATOM 1619 C CA . ARG A 1 205 ? -6.793 -6.445 7.120 1.00 90.12 205 ARG A CA 1
ATOM 1620 C C . ARG A 1 205 ? -6.249 -7.597 7.955 1.00 90.12 205 ARG A C 1
ATOM 1622 O O . ARG A 1 205 ? -6.534 -7.668 9.140 1.00 90.12 205 ARG A O 1
ATOM 1629 N N . ASN A 1 206 ? -5.359 -8.409 7.385 1.00 89.50 206 ASN A N 1
ATOM 1630 C CA . ASN A 1 206 ? -4.736 -9.520 8.100 1.00 89.50 206 ASN A CA 1
ATOM 1631 C C . ASN A 1 206 ? -3.860 -9.080 9.288 1.00 89.50 206 ASN A C 1
ATOM 1633 O O . ASN A 1 206 ? -3.577 -9.888 10.165 1.00 89.50 206 ASN A O 1
ATOM 1637 N N . GLN A 1 207 ? -3.398 -7.824 9.328 1.00 86.38 207 GLN A N 1
ATOM 1638 C CA . GLN A 1 207 ? -2.685 -7.311 10.501 1.00 86.38 207 GLN A CA 1
ATOM 1639 C C . GLN A 1 207 ? -3.622 -6.778 11.584 1.00 86.38 207 GLN A C 1
ATOM 1641 O O . GLN A 1 207 ? -3.160 -6.584 12.700 1.00 86.38 207 GLN A O 1
ATOM 1646 N N . THR A 1 208 ? -4.898 -6.521 11.293 1.00 79.88 208 THR A N 1
ATOM 1647 C CA . THR A 1 208 ? -5.811 -5.868 12.238 1.00 79.88 208 THR A CA 1
ATOM 1648 C C . THR A 1 208 ? -6.868 -6.859 12.711 1.00 79.88 208 THR A C 1
ATOM 1650 O O . THR A 1 208 ? -7.745 -7.250 11.946 1.00 79.88 208 THR A O 1
ATOM 1653 N N . ASP A 1 209 ? -6.814 -7.270 13.975 1.00 75.44 209 ASP A N 1
ATOM 1654 C CA . ASP A 1 209 ? -7.820 -8.170 14.535 1.00 75.44 209 ASP A CA 1
ATOM 1655 C C . ASP A 1 209 ? -9.179 -7.466 14.705 1.00 75.44 209 ASP A C 1
ATOM 1657 O O . ASP A 1 209 ? -9.269 -6.252 14.901 1.00 75.44 209 ASP A O 1
ATOM 1661 N N . GLY A 1 210 ? -10.265 -8.240 14.625 1.00 75.38 210 GLY A N 1
ATOM 1662 C CA . GLY A 1 210 ? -11.631 -7.711 14.665 1.00 75.38 210 GLY A CA 1
ATOM 1663 C C . GLY A 1 210 ? -11.950 -6.848 15.899 1.00 75.38 210 GLY A C 1
ATOM 1664 O O . GLY A 1 210 ? -12.536 -5.779 15.726 1.00 75.38 210 GLY A O 1
ATOM 1665 N N . PRO A 1 211 ? -11.587 -7.263 17.129 1.00 71.75 211 PRO A N 1
ATOM 1666 C CA . PRO A 1 211 ? -11.733 -6.433 18.325 1.00 71.75 211 PRO A CA 1
ATOM 1667 C C . PRO A 1 211 ? -10.974 -5.103 18.244 1.00 71.75 211 PRO A C 1
ATOM 1669 O O . PRO A 1 211 ? -11.581 -4.058 18.480 1.00 71.75 211 PRO A O 1
ATOM 1672 N N . THR A 1 212 ? -9.695 -5.109 17.860 1.00 73.88 212 THR A N 1
ATOM 1673 C CA . THR A 1 212 ? -8.910 -3.873 17.696 1.00 73.88 212 THR A CA 1
ATOM 1674 C C . THR A 1 212 ? -9.505 -2.965 16.627 1.00 73.88 212 THR A C 1
ATOM 1676 O O . THR A 1 212 ? -9.670 -1.765 16.853 1.00 73.88 212 THR A O 1
ATOM 1679 N N . LEU A 1 213 ? -9.906 -3.522 15.483 1.00 80.88 213 LEU A N 1
ATOM 1680 C CA . LEU A 1 213 ? -10.527 -2.746 14.415 1.00 80.88 213 LEU A CA 1
ATOM 1681 C C . LEU A 1 213 ? -11.866 -2.141 14.849 1.00 80.88 213 LEU A C 1
ATOM 1683 O O . LEU A 1 213 ? -12.153 -0.994 14.517 1.00 80.88 213 LEU A O 1
ATOM 1687 N N . LEU A 1 214 ? -12.663 -2.873 15.630 1.00 78.06 214 LEU A N 1
ATOM 1688 C CA . LEU A 1 214 ? -13.904 -2.369 16.210 1.00 78.06 214 LEU A CA 1
ATOM 1689 C C . LEU A 1 214 ? -13.632 -1.199 17.168 1.00 78.06 214 LEU A C 1
ATOM 1691 O O . LEU A 1 214 ? -14.337 -0.189 17.107 1.00 78.06 214 LEU A O 1
ATOM 1695 N N . LEU A 1 215 ? -12.592 -1.305 18.005 1.00 73.81 215 LEU A N 1
ATOM 1696 C CA . LEU A 1 215 ? -12.163 -0.222 18.893 1.00 73.81 215 LEU A CA 1
ATOM 1697 C C . LEU A 1 215 ? -11.741 1.020 18.109 1.00 73.81 215 LEU A C 1
ATOM 1699 O O . LEU A 1 215 ? -12.140 2.129 18.459 1.00 73.81 215 LEU A O 1
ATOM 1703 N N . ILE A 1 216 ? -10.971 0.842 17.033 1.00 78.44 216 ILE A N 1
ATOM 1704 C CA . ILE A 1 216 ? -10.546 1.934 16.151 1.00 78.44 216 ILE A CA 1
ATOM 1705 C C . ILE A 1 216 ? -11.756 2.565 15.457 1.00 78.44 216 ILE A C 1
ATOM 1707 O O . ILE A 1 216 ? -11.906 3.786 15.485 1.00 78.44 216 ILE A O 1
ATOM 1711 N N . ALA A 1 217 ? -12.647 1.754 14.882 1.00 81.69 217 ALA A N 1
ATOM 1712 C CA . ALA A 1 217 ? -13.829 2.220 14.163 1.00 81.69 217 ALA A CA 1
ATOM 1713 C C . ALA A 1 217 ? -14.749 3.052 15.062 1.00 81.69 217 ALA A C 1
ATOM 1715 O O . ALA A 1 217 ? -15.230 4.118 14.671 1.00 81.69 217 ALA A O 1
ATOM 1716 N N . ALA A 1 218 ? -14.949 2.618 16.301 1.00 77.12 218 ALA A N 1
ATOM 1717 C CA . ALA A 1 218 ? -15.751 3.356 17.257 1.00 77.12 218 ALA A CA 1
ATOM 1718 C C . ALA A 1 218 ? -15.152 4.713 17.643 1.00 77.12 218 ALA A C 1
ATOM 1720 O O . ALA A 1 218 ? -15.897 5.576 18.088 1.00 77.12 218 ALA A O 1
ATOM 1721 N N . ARG A 1 219 ? -13.854 4.979 17.444 1.00 75.75 219 ARG A N 1
ATOM 1722 C CA . ARG A 1 219 ? -13.282 6.323 17.682 1.00 75.75 219 ARG A CA 1
ATOM 1723 C C . ARG A 1 219 ? -13.823 7.384 16.730 1.00 75.75 219 ARG A C 1
ATOM 1725 O O . ARG A 1 219 ? -13.761 8.571 17.041 1.00 75.75 219 ARG A O 1
ATOM 1732 N N . ALA A 1 220 ? -14.334 6.975 15.571 1.00 78.50 220 ALA A N 1
ATOM 1733 C CA . ALA A 1 220 ? -14.978 7.900 14.650 1.00 78.50 220 ALA A CA 1
ATOM 1734 C C . ALA A 1 220 ? -16.374 8.337 15.134 1.00 78.50 220 ALA A C 1
ATOM 1736 O O . ALA A 1 220 ? -16.906 9.310 14.601 1.00 78.50 220 ALA A O 1
ATOM 1737 N N . LEU A 1 221 ? -16.959 7.654 16.133 1.00 76.31 221 LEU A N 1
ATOM 1738 C CA . LEU A 1 221 ? -18.286 7.983 16.654 1.00 76.31 221 LEU A CA 1
ATOM 1739 C C . LEU A 1 221 ? -18.304 9.386 17.299 1.00 76.31 221 LEU A C 1
ATOM 1741 O O . LEU A 1 221 ? -17.334 9.786 17.958 1.00 76.31 221 LEU A O 1
ATOM 1745 N N . PRO A 1 222 ? -19.414 10.136 17.165 1.00 68.56 222 PRO A N 1
ATOM 1746 C CA . PRO A 1 222 ? -19.584 11.429 17.818 1.00 68.56 222 PRO A CA 1
ATOM 1747 C C . PRO A 1 222 ? -19.514 11.279 1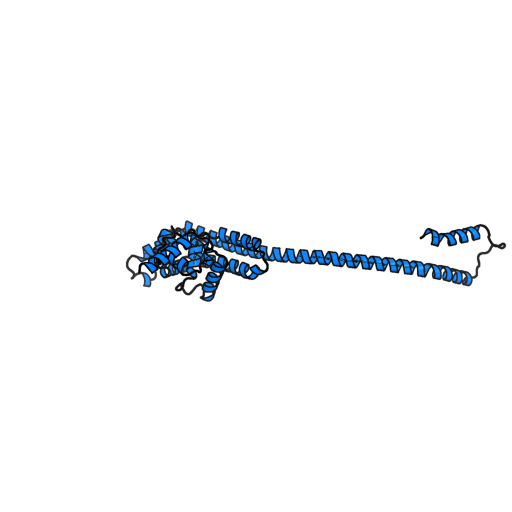9.343 1.00 68.56 222 PRO A C 1
ATOM 1749 O O . PRO A 1 222 ? -20.110 10.364 19.905 1.00 68.56 222 PRO A O 1
ATOM 1752 N N . GLY A 1 223 ? -18.805 12.184 20.021 1.00 61.59 223 GLY A N 1
ATOM 1753 C CA . GLY A 1 223 ? -18.639 12.136 21.481 1.00 61.59 223 GLY A CA 1
ATOM 1754 C C . GLY A 1 223 ? -17.370 11.433 21.974 1.00 61.59 223 GLY A C 1
ATOM 1755 O O . GLY A 1 223 ? -17.138 11.419 23.182 1.00 61.59 223 GLY A O 1
ATOM 1756 N N . ALA A 1 224 ? -16.518 10.935 21.068 1.00 56.41 224 ALA A N 1
ATOM 1757 C CA . ALA A 1 224 ? -15.126 10.627 21.405 1.00 56.41 224 ALA A CA 1
ATOM 1758 C C . ALA A 1 224 ? -14.429 11.895 21.950 1.00 56.41 224 ALA A C 1
ATOM 1760 O O . ALA A 1 224 ? -14.731 12.987 21.441 1.00 56.41 224 ALA A O 1
ATOM 1761 N N . PRO A 1 225 ? -13.532 11.783 22.954 1.00 55.03 225 PRO A N 1
ATOM 1762 C CA . PRO A 1 225 ? -12.801 12.930 23.499 1.00 55.03 225 PRO A CA 1
ATOM 1763 C C . PRO A 1 225 ? -11.994 13.645 22.405 1.00 55.03 225 PRO A C 1
ATOM 1765 O O . PRO A 1 225 ? -11.866 13.138 21.292 1.00 55.03 225 PRO A O 1
ATOM 1768 N N . ASP A 1 226 ? -11.452 14.827 22.720 1.00 54.09 226 ASP A N 1
ATOM 1769 C CA . ASP A 1 226 ? -10.823 15.786 21.785 1.00 54.09 226 ASP A CA 1
ATOM 1770 C C . ASP A 1 226 ? -9.675 15.230 20.905 1.00 54.09 226 ASP A C 1
ATOM 1772 O O . ASP A 1 226 ? -9.117 15.948 20.071 1.00 54.09 226 ASP A O 1
ATOM 1776 N N . TYR A 1 227 ? -9.338 13.945 21.042 1.00 50.34 227 TYR A N 1
ATOM 1777 C CA . TYR A 1 227 ? -8.392 13.220 20.214 1.00 50.34 227 TYR A CA 1
ATOM 1778 C C . TYR A 1 227 ? -8.969 11.895 19.655 1.00 50.34 227 TYR A C 1
ATOM 1780 O O . TYR A 1 227 ? -9.422 11.038 20.416 1.00 50.34 227 TYR A O 1
ATOM 1788 N N . PRO A 1 228 ? -8.858 11.619 18.341 1.00 58.00 228 PRO A N 1
ATOM 1789 C CA . PRO A 1 228 ? -8.197 12.443 17.333 1.00 58.00 228 PRO A CA 1
ATOM 1790 C C . PRO A 1 228 ? -9.092 13.616 16.882 1.00 58.00 228 PRO A C 1
ATOM 1792 O O . PRO A 1 228 ? -10.302 13.601 17.111 1.00 58.00 228 PRO A O 1
ATOM 1795 N N . THR A 1 229 ? -8.498 14.647 16.261 1.00 67.50 229 THR A N 1
ATOM 1796 C CA . THR A 1 229 ? -9.230 15.866 15.847 1.00 67.50 229 THR A CA 1
ATOM 1797 C C . THR A 1 229 ? -10.451 15.525 14.969 1.00 67.50 229 THR A C 1
ATOM 1799 O O . THR A 1 229 ? -10.469 14.472 14.322 1.00 67.50 229 THR A O 1
ATOM 1802 N N . PRO A 1 230 ? -11.479 16.395 14.887 1.00 69.31 230 PRO A N 1
ATOM 1803 C CA . PRO A 1 230 ? -12.661 16.148 14.056 1.00 69.31 230 PRO A CA 1
ATOM 1804 C C . PRO A 1 230 ? -12.341 15.731 12.612 1.00 69.31 230 PRO A C 1
ATOM 1806 O O . PRO A 1 230 ? -12.996 14.840 12.076 1.00 69.31 230 PRO A O 1
ATOM 1809 N N . GLU A 1 231 ? -11.297 16.311 12.020 1.00 71.25 231 GLU A N 1
ATOM 1810 C CA . GLU A 1 231 ? -10.810 15.978 10.676 1.00 71.25 231 GLU A CA 1
ATOM 1811 C C . GLU A 1 231 ? -10.304 14.534 10.576 1.00 71.25 231 GLU A C 1
ATOM 1813 O O . GLU A 1 231 ? -10.689 13.803 9.665 1.00 71.25 231 GLU A O 1
ATOM 1818 N N . HIS A 1 232 ? -9.506 14.079 11.544 1.00 70.31 232 HIS A N 1
ATOM 1819 C CA . HIS A 1 232 ? -9.023 12.699 11.587 1.00 70.31 232 HIS A CA 1
ATOM 1820 C C . HIS A 1 232 ? -10.165 11.695 11.795 1.00 70.31 232 HIS A C 1
ATOM 1822 O O . HIS A 1 232 ? -10.121 10.609 11.221 1.00 70.31 232 HIS A O 1
ATOM 1828 N N . ARG A 1 233 ? -11.204 12.043 12.574 1.00 74.44 233 ARG A N 1
ATOM 1829 C CA . ARG A 1 233 ? -12.396 11.186 12.748 1.00 74.44 233 ARG A CA 1
ATOM 1830 C C . ARG A 1 233 ? -13.150 10.998 11.434 1.00 74.44 233 ARG A C 1
ATOM 1832 O O . ARG A 1 233 ? -13.520 9.877 11.096 1.00 74.44 233 ARG A O 1
ATOM 1839 N N . LEU A 1 234 ? -13.343 12.086 10.688 1.00 78.88 234 LEU A N 1
ATOM 1840 C CA . LEU A 1 234 ? -14.000 12.053 9.381 1.00 78.88 234 LEU A CA 1
ATOM 1841 C C . LEU A 1 234 ? -13.161 11.296 8.347 1.00 78.88 234 LEU A C 1
ATOM 1843 O O . LEU A 1 234 ? -13.703 10.468 7.618 1.00 78.88 234 LEU A O 1
ATOM 1847 N N . GLY A 1 235 ? -11.845 11.526 8.326 1.00 83.88 235 GLY A N 1
ATOM 1848 C CA . GLY A 1 235 ? -10.919 10.806 7.452 1.00 83.88 235 GLY A CA 1
ATOM 1849 C C . GLY A 1 235 ? -10.902 9.303 7.734 1.00 83.88 235 GLY A C 1
ATOM 1850 O O . GLY A 1 235 ? -10.995 8.504 6.805 1.00 83.88 235 GLY A O 1
ATOM 1851 N N . LEU A 1 236 ? -10.864 8.912 9.011 1.00 84.75 236 LEU A N 1
ATOM 1852 C CA . LEU A 1 236 ? -10.944 7.510 9.416 1.00 84.75 236 LEU A CA 1
ATOM 1853 C C . LEU A 1 236 ? -12.262 6.878 8.966 1.00 84.75 236 LEU A C 1
ATOM 1855 O O . LEU A 1 236 ? -12.234 5.827 8.331 1.00 84.75 236 LEU A O 1
ATOM 1859 N N . LYS A 1 237 ? -13.400 7.535 9.230 1.00 89.19 237 LYS A N 1
ATOM 1860 C CA . LYS A 1 237 ? -14.711 7.044 8.791 1.00 89.19 237 LYS A CA 1
ATOM 1861 C C . LYS A 1 237 ? -14.736 6.794 7.281 1.00 89.19 237 LYS A C 1
ATOM 1863 O O . LYS A 1 237 ? -15.051 5.689 6.851 1.00 89.19 237 LYS A O 1
ATOM 1868 N N . ALA A 1 238 ? -14.346 7.802 6.500 1.00 91.69 238 ALA A N 1
ATOM 1869 C CA . ALA A 1 238 ? -14.383 7.750 5.043 1.00 91.69 238 ALA A CA 1
ATOM 1870 C C . ALA A 1 238 ? -13.512 6.622 4.471 1.00 91.69 238 ALA A C 1
ATOM 1872 O O . ALA A 1 238 ? -13.915 5.952 3.524 1.00 91.69 238 ALA A O 1
ATOM 1873 N N . LEU A 1 239 ? -12.332 6.383 5.048 1.00 93.50 239 LEU A N 1
ATOM 1874 C CA . LEU A 1 239 ? -11.420 5.339 4.577 1.00 93.50 239 LEU A CA 1
ATOM 1875 C C . LEU A 1 239 ? -11.881 3.935 4.969 1.00 93.50 239 LEU A C 1
ATOM 1877 O O . LEU A 1 239 ? -11.778 3.016 4.157 1.00 93.50 239 LEU A O 1
ATOM 1881 N N . LEU A 1 240 ? -12.423 3.762 6.179 1.00 92.75 240 LEU A N 1
ATOM 1882 C CA . LEU A 1 240 ? -13.003 2.483 6.598 1.00 92.75 240 LEU A CA 1
ATOM 1883 C C . LEU A 1 240 ? -14.216 2.107 5.729 1.00 92.75 240 LEU A C 1
ATOM 1885 O O . LEU A 1 240 ? -14.365 0.934 5.386 1.00 92.75 240 LEU A O 1
ATOM 1889 N N . GLU A 1 241 ? -15.026 3.094 5.329 1.00 94.19 241 GLU A N 1
ATOM 1890 C CA . GLU A 1 241 ? -16.132 2.938 4.371 1.00 94.19 241 GLU A CA 1
ATOM 1891 C C . GLU A 1 241 ? -15.627 2.593 2.974 1.00 94.19 241 GLU A C 1
ATOM 1893 O O . GLU A 1 241 ? -15.994 1.559 2.416 1.00 94.19 241 GLU A O 1
ATOM 1898 N N . LYS A 1 242 ? -14.722 3.413 2.430 1.00 94.25 242 LYS A N 1
ATOM 1899 C CA . LYS A 1 242 ? -14.184 3.247 1.075 1.00 94.25 242 LYS A CA 1
ATOM 1900 C C . LYS A 1 242 ? -13.541 1.879 0.858 1.00 94.25 242 LYS A C 1
ATOM 1902 O O . LYS A 1 242 ? -13.679 1.302 -0.219 1.00 94.25 242 LYS A O 1
ATOM 1907 N N . PHE A 1 243 ? -12.828 1.372 1.861 1.00 94.00 243 PHE A N 1
ATOM 1908 C CA . PHE A 1 243 ? -12.096 0.112 1.768 1.00 94.00 243 PHE A CA 1
ATOM 1909 C C . PHE A 1 243 ? -12.805 -1.077 2.413 1.00 94.00 243 PHE A C 1
ATOM 1911 O O . PHE A 1 243 ? -12.186 -2.135 2.548 1.00 94.00 243 PHE A O 1
ATOM 1918 N N . ALA A 1 244 ? -14.079 -0.932 2.794 1.00 94.06 244 ALA A N 1
ATOM 1919 C CA . ALA A 1 244 ? -14.876 -1.984 3.423 1.00 94.06 244 ALA A CA 1
ATOM 1920 C C . ALA A 1 244 ? -14.129 -2.687 4.573 1.00 94.06 244 ALA A C 1
ATOM 1922 O O . ALA A 1 244 ? -14.088 -3.914 4.663 1.00 94.06 244 ALA A O 1
ATOM 1923 N N . MET A 1 245 ? -13.442 -1.913 5.417 1.00 93.31 245 MET A N 1
ATOM 1924 C CA . MET A 1 245 ? -12.521 -2.479 6.408 1.00 93.31 245 MET A CA 1
ATOM 1925 C C . MET A 1 245 ? -13.245 -3.316 7.468 1.00 93.31 245 MET A C 1
ATOM 1927 O O . MET A 1 245 ? -12.648 -4.229 8.026 1.00 93.31 245 MET A O 1
ATOM 1931 N N . LEU A 1 246 ? -14.532 -3.060 7.717 1.00 90.81 246 LEU A N 1
ATOM 1932 C CA . LEU A 1 246 ? -15.324 -3.765 8.728 1.00 90.81 246 LEU A CA 1
ATOM 1933 C C . LEU A 1 246 ? -15.945 -5.072 8.203 1.00 90.81 246 LEU A C 1
ATOM 1935 O O . LEU A 1 246 ? -16.656 -5.747 8.946 1.00 90.81 246 LEU A O 1
ATOM 1939 N N . GLU A 1 247 ? -15.677 -5.446 6.949 1.00 89.50 247 GLU A N 1
ATOM 1940 C CA . GLU A 1 247 ? -16.246 -6.629 6.293 1.00 89.50 247 GLU A CA 1
ATOM 1941 C C . GLU A 1 247 ? -15.932 -7.940 7.027 1.00 89.50 247 GLU A C 1
ATOM 1943 O O . GLU A 1 247 ? -16.815 -8.781 7.188 1.00 89.50 247 GLU A O 1
ATOM 1948 N N . GLU A 1 248 ? -14.704 -8.105 7.519 1.00 83.62 248 GLU A N 1
ATOM 1949 C CA . GLU A 1 248 ? -14.228 -9.360 8.125 1.00 83.62 248 GLU A CA 1
ATOM 1950 C C . GLU A 1 248 ? -14.523 -9.455 9.635 1.00 83.62 248 GLU A C 1
ATOM 1952 O O . GLU A 1 248 ? -14.279 -10.480 10.275 1.00 83.62 248 GLU A O 1
ATOM 1957 N N . ILE A 1 249 ? -15.096 -8.407 10.234 1.00 81.81 249 ILE A N 1
ATOM 1958 C CA . ILE A 1 249 ? -15.467 -8.419 11.650 1.00 81.81 249 ILE A CA 1
ATOM 1959 C C . ILE A 1 249 ? -16.690 -9.323 11.842 1.00 81.81 249 ILE A C 1
ATOM 1961 O O . ILE A 1 249 ? -17.754 -9.047 11.310 1.00 81.81 249 ILE A O 1
ATOM 1965 N N . GLY A 1 250 ? -16.606 -10.370 12.668 1.00 76.81 250 GLY A N 1
ATOM 1966 C CA . GLY A 1 250 ? -17.713 -11.339 12.838 1.00 76.81 250 GLY A CA 1
ATOM 1967 C C . GLY A 1 250 ? -18.970 -10.852 13.595 1.00 76.81 250 GLY A C 1
ATOM 1968 O O . GLY A 1 250 ? -19.333 -11.486 14.586 1.00 76.81 250 GLY A O 1
ATOM 1969 N N . PHE A 1 251 ? -19.576 -9.717 13.222 1.00 76.75 251 PHE A N 1
ATOM 1970 C CA . PHE A 1 251 ? -20.713 -9.080 13.909 1.00 76.75 251 PHE A CA 1
ATOM 1971 C C . PHE A 1 251 ? -21.814 -10.063 14.298 1.00 76.75 251 PHE A C 1
ATOM 1973 O O . PHE A 1 251 ? -22.181 -10.959 13.541 1.00 76.75 251 PHE A O 1
ATOM 1980 N N . LYS A 1 252 ? -22.358 -9.885 15.505 1.00 70.50 252 LYS A N 1
ATOM 1981 C CA . LYS A 1 252 ? -23.546 -10.617 15.930 1.00 70.50 252 LYS A CA 1
ATOM 1982 C C . LYS A 1 252 ? -24.771 -9.825 15.486 1.00 70.50 252 LYS A C 1
ATOM 1984 O O . LYS A 1 252 ? -24.972 -8.706 15.947 1.00 70.50 252 LYS A O 1
ATOM 1989 N N . GLY A 1 253 ? -25.611 -10.411 14.635 1.00 63.50 253 GLY A N 1
ATOM 1990 C CA . GLY A 1 253 ? -26.813 -9.752 14.109 1.00 63.50 253 GLY A CA 1
ATOM 1991 C C . GLY A 1 253 ? -27.850 -9.340 15.158 1.00 63.50 253 GLY A C 1
ATOM 1992 O O . GLY A 1 253 ? -28.720 -8.525 14.880 1.00 63.50 253 GLY A O 1
ATOM 1993 N N . ASN A 1 254 ? -27.744 -9.867 16.381 1.00 65.56 254 ASN A N 1
ATOM 1994 C CA . ASN A 1 254 ? -28.578 -9.501 17.525 1.00 65.56 254 ASN A CA 1
ATOM 1995 C C . ASN A 1 254 ? -27.925 -8.461 18.456 1.00 65.56 254 ASN A C 1
ATOM 1997 O O . ASN A 1 254 ? -28.322 -8.354 19.618 1.00 65.56 254 ASN A O 1
ATOM 2001 N N . ALA A 1 255 ? -26.903 -7.736 17.990 1.00 63.31 255 ALA A N 1
ATOM 2002 C CA . ALA A 1 255 ? -26.264 -6.697 18.785 1.00 63.31 255 ALA A CA 1
ATOM 2003 C C . ALA A 1 255 ? -27.289 -5.647 19.235 1.00 63.31 255 ALA A C 1
ATOM 2005 O O . ALA A 1 255 ? -28.094 -5.152 18.442 1.00 63.31 255 ALA A O 1
ATOM 2006 N N . ALA A 1 256 ? -27.245 -5.298 20.523 1.00 62.47 256 ALA A N 1
ATOM 2007 C CA . ALA A 1 256 ? -28.091 -4.245 21.064 1.00 62.47 256 ALA A CA 1
ATOM 2008 C C . ALA A 1 256 ? -27.800 -2.924 20.320 1.00 62.47 256 ALA A C 1
ATOM 2010 O O . ALA A 1 256 ? -26.623 -2.580 20.186 1.00 62.47 256 ALA A O 1
ATOM 2011 N N . PRO A 1 257 ? -28.819 -2.150 19.892 1.00 60.84 257 PRO A N 1
ATOM 2012 C CA . PRO A 1 257 ? -28.618 -0.897 19.151 1.00 60.84 257 PRO A CA 1
ATOM 2013 C C . PRO A 1 257 ? -27.750 0.110 19.917 1.00 60.84 257 PRO A C 1
ATOM 2015 O O . PRO A 1 257 ? -26.975 0.857 19.331 1.00 60.84 257 PRO A O 1
ATOM 2018 N N . PHE A 1 258 ? -27.859 0.091 21.248 1.00 60.66 258 PHE A N 1
ATOM 2019 C CA . PHE A 1 258 ? -27.101 0.946 22.159 1.00 60.66 258 PHE A CA 1
ATOM 2020 C C . PHE A 1 258 ? -25.759 0.340 22.595 1.00 60.66 258 PHE A C 1
ATOM 2022 O O . PHE A 1 258 ? -24.971 1.024 23.246 1.00 60.66 258 PHE A O 1
ATOM 2029 N N . GLY A 1 259 ? -25.488 -0.920 22.248 1.00 62.62 259 GLY A N 1
ATOM 2030 C CA . GLY A 1 259 ? -24.197 -1.560 22.473 1.00 62.62 259 GLY A CA 1
ATOM 2031 C C . GLY A 1 259 ? -23.158 -1.091 21.458 1.00 62.62 259 GLY A C 1
ATOM 2032 O O . GLY A 1 259 ? -23.497 -0.586 20.391 1.00 62.62 259 GLY A O 1
ATOM 2033 N N . TYR A 1 260 ? -21.883 -1.270 21.784 1.00 67.06 260 TYR A N 1
ATOM 2034 C CA . TYR A 1 260 ? -20.755 -0.815 20.972 1.00 67.06 260 TYR A CA 1
ATOM 2035 C C . TYR A 1 260 ? -20.834 -1.229 19.496 1.00 67.06 260 TYR A C 1
ATOM 2037 O O . TYR A 1 260 ? -20.671 -0.400 18.605 1.00 67.06 260 TYR A O 1
ATOM 2045 N N . GLU A 1 261 ? -21.144 -2.497 19.225 1.00 76.06 261 GLU A N 1
ATOM 2046 C CA . GLU A 1 261 ? -21.287 -3.007 17.860 1.00 76.06 261 GLU A CA 1
ATOM 2047 C C . GLU A 1 261 ? -22.495 -2.417 17.149 1.00 76.06 261 GLU A C 1
ATOM 2049 O O . GLU A 1 261 ? -22.391 -2.054 15.984 1.00 76.06 261 GLU A O 1
ATOM 2054 N N . GLY A 1 262 ? -23.624 -2.296 17.852 1.00 76.75 262 GLY A N 1
ATOM 2055 C CA . GLY A 1 262 ? -24.836 -1.691 17.308 1.00 76.75 262 GLY A CA 1
ATOM 2056 C C . GLY A 1 262 ? -24.621 -0.227 16.938 1.00 76.75 262 GLY A C 1
ATOM 2057 O O . GLY A 1 262 ? -25.041 0.190 15.865 1.00 76.75 262 GLY A O 1
ATOM 2058 N N . GLN A 1 263 ? -23.896 0.530 17.765 1.00 78.25 263 GLN A N 1
ATOM 2059 C CA . GLN A 1 263 ? -23.570 1.929 17.483 1.00 78.25 263 GLN A CA 1
ATOM 2060 C C . GLN A 1 263 ? -22.604 2.077 16.303 1.00 78.25 263 GLN A C 1
ATOM 2062 O O . GLN A 1 263 ? -22.815 2.944 15.460 1.00 78.25 263 GLN A O 1
ATOM 2067 N N . VAL A 1 264 ? -21.582 1.219 16.191 1.00 83.25 264 VAL A N 1
ATOM 2068 C CA . VAL A 1 264 ? -20.703 1.192 15.008 1.00 83.25 264 VAL A CA 1
ATOM 2069 C C . VAL A 1 264 ? -21.509 0.834 13.756 1.00 83.25 264 VAL A C 1
ATOM 2071 O O . VAL A 1 264 ? -21.448 1.556 12.766 1.00 83.25 264 VAL A O 1
ATOM 2074 N N . MET A 1 265 ? -22.324 -0.222 13.802 1.00 86.69 265 MET A N 1
ATOM 2075 C CA . MET A 1 265 ? -23.174 -0.622 12.674 1.00 86.69 265 MET A CA 1
ATOM 2076 C C . MET A 1 265 ? -24.201 0.452 12.288 1.00 86.69 265 MET A C 1
ATOM 2078 O O . MET A 1 265 ? -24.498 0.614 11.112 1.00 86.69 265 MET A O 1
ATOM 2082 N N . ALA A 1 266 ? -24.721 1.219 13.244 1.00 85.50 266 ALA A N 1
ATOM 2083 C CA . ALA A 1 266 ? -25.650 2.311 12.963 1.00 85.50 266 ALA A CA 1
ATOM 2084 C C . ALA A 1 266 ? -24.966 3.573 12.404 1.00 85.50 266 ALA A C 1
ATOM 2086 O O . ALA A 1 266 ? -25.613 4.366 11.726 1.00 85.50 266 ALA A O 1
ATOM 2087 N N . PHE A 1 267 ? -23.685 3.789 12.709 1.00 86.88 267 PHE A N 1
ATOM 2088 C CA . PHE A 1 267 ? -22.964 5.010 12.342 1.00 86.88 267 PHE A CA 1
ATOM 2089 C C . PHE A 1 267 ? -22.286 4.951 10.971 1.00 86.88 267 PHE A C 1
ATOM 2091 O O . PHE A 1 267 ? -22.189 5.972 10.284 1.00 86.88 267 PHE A O 1
ATOM 2098 N N . TYR A 1 268 ? -21.775 3.781 10.599 1.00 90.38 268 TYR A N 1
ATOM 2099 C CA . TYR A 1 268 ? -21.084 3.576 9.331 1.00 90.38 268 TYR A CA 1
ATOM 2100 C C . TYR A 1 268 ? -22.066 3.232 8.209 1.00 90.38 268 TYR A C 1
ATOM 2102 O O . TYR A 1 268 ? -23.065 2.542 8.420 1.00 90.38 268 TYR A O 1
ATOM 2110 N N . ASP A 1 269 ? -21.751 3.683 6.997 1.00 92.56 269 ASP A N 1
ATOM 2111 C CA . ASP A 1 269 ? -22.471 3.283 5.794 1.00 92.56 269 ASP A CA 1
ATOM 2112 C C . ASP A 1 269 ? -22.293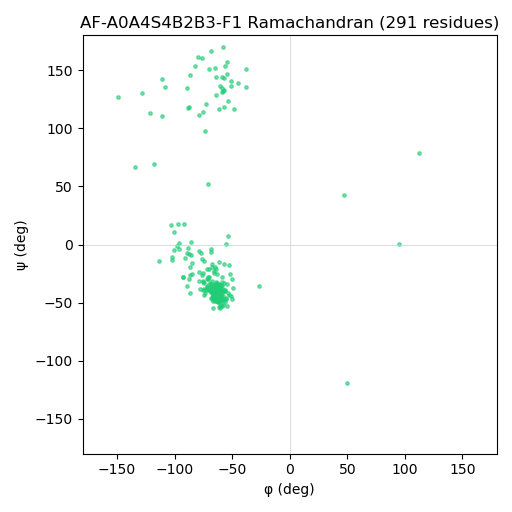 1.779 5.515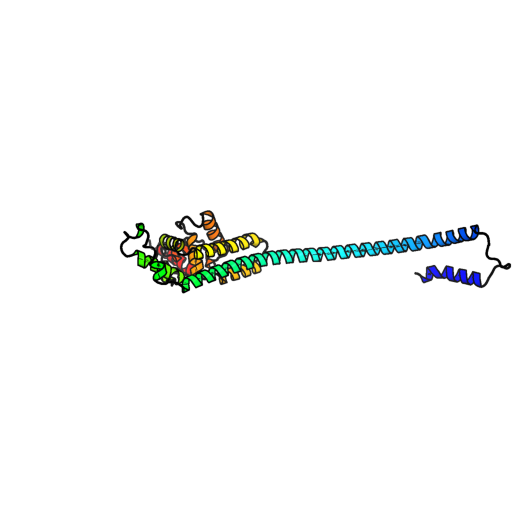 1.00 92.56 269 ASP A C 1
ATOM 2114 O O . ASP A 1 269 ? -21.265 1.180 5.843 1.00 92.56 269 ASP A O 1
ATOM 2118 N N . SER A 1 270 ? -23.285 1.173 4.857 1.00 91.00 270 SER A N 1
ATOM 2119 C CA . SER A 1 270 ? -23.261 -0.232 4.428 1.00 91.00 270 SER A CA 1
ATOM 2120 C C . SER A 1 270 ? -21.994 -0.636 3.656 1.00 91.00 270 SER A C 1
ATOM 2122 O O . SER A 1 270 ? -21.539 -1.775 3.768 1.00 91.00 270 SER A O 1
ATOM 2124 N N . SER A 1 271 ? -21.381 0.304 2.932 1.00 93.06 271 SER A N 1
ATOM 2125 C CA . SER A 1 271 ? -20.115 0.131 2.215 1.00 93.06 271 SER A CA 1
ATOM 2126 C C . SER A 1 271 ? -18.946 -0.269 3.119 1.00 93.06 271 SER A C 1
ATOM 2128 O O . SER A 1 271 ? -18.120 -1.074 2.692 1.00 93.06 271 SER A O 1
ATOM 2130 N N . ALA A 1 272 ? -18.907 0.175 4.383 1.00 92.12 272 ALA A N 1
ATOM 2131 C CA . ALA A 1 272 ? -17.872 -0.235 5.340 1.00 92.12 272 ALA A CA 1
ATOM 2132 C C . ALA A 1 272 ? -17.891 -1.738 5.641 1.00 92.12 272 ALA A C 1
ATOM 2134 O O . ALA A 1 272 ? -16.869 -2.299 6.043 1.00 92.12 272 ALA A O 1
ATOM 2135 N N . PHE A 1 273 ? -19.049 -2.378 5.470 1.00 92.62 273 PHE A N 1
ATOM 2136 C CA . PHE A 1 273 ? -19.304 -3.751 5.887 1.00 92.62 273 PHE A CA 1
ATOM 2137 C C . PHE A 1 273 ? -19.262 -4.754 4.731 1.00 92.62 273 PHE A C 1
ATOM 2139 O O . PHE A 1 273 ? -19.250 -5.953 4.988 1.00 92.62 273 PHE A O 1
ATOM 2146 N N . GLY A 1 274 ? -19.232 -4.314 3.470 1.00 89.19 274 GLY A N 1
ATOM 2147 C CA . GLY A 1 274 ? -19.150 -5.217 2.316 1.00 89.19 274 GLY A CA 1
ATOM 2148 C C . GLY A 1 274 ? -20.183 -6.353 2.374 1.00 89.19 274 GLY A C 1
ATOM 2149 O O . GLY A 1 274 ? -21.392 -6.118 2.414 1.00 89.19 274 GLY A O 1
ATOM 2150 N N . ASN A 1 275 ? -19.714 -7.605 2.399 1.00 89.56 275 ASN A N 1
ATOM 2151 C CA . ASN A 1 275 ? -20.580 -8.787 2.465 1.00 89.56 275 ASN A CA 1
ATOM 2152 C C . ASN A 1 275 ? -20.890 -9.307 3.879 1.00 89.56 275 ASN A C 1
ATOM 2154 O O . ASN A 1 275 ? -21.342 -10.442 4.020 1.00 89.56 275 ASN A O 1
ATOM 2158 N N . ASN A 1 276 ? -20.681 -8.505 4.921 1.00 91.06 276 ASN A N 1
ATOM 2159 C CA . ASN A 1 276 ? -20.830 -8.950 6.302 1.00 91.06 276 ASN A CA 1
ATOM 2160 C C . ASN A 1 276 ? -22.259 -9.419 6.648 1.00 91.06 276 ASN A C 1
ATOM 2162 O O . ASN A 1 276 ? -23.210 -8.634 6.652 1.00 91.06 276 ASN A O 1
ATOM 2166 N N . GLU A 1 277 ? -22.410 -10.698 6.997 1.00 88.25 277 GLU A N 1
ATOM 2167 C CA . GLU A 1 277 ? -23.712 -11.289 7.336 1.00 88.25 277 GLU A CA 1
ATOM 2168 C C . GLU A 1 277 ? -24.304 -10.735 8.638 1.00 88.25 277 GLU A C 1
ATOM 2170 O O . GLU A 1 277 ? -25.511 -10.506 8.722 1.00 88.25 277 GLU A O 1
ATOM 2175 N N . GLY A 1 278 ? -23.464 -10.480 9.643 1.00 86.19 278 GLY A N 1
ATOM 2176 C CA . GLY A 1 278 ? -23.898 -9.938 10.930 1.00 86.19 278 GLY A CA 1
ATOM 2177 C C . GLY A 1 278 ? -24.510 -8.546 10.797 1.00 86.19 278 GLY A C 1
ATOM 2178 O O . GLY A 1 278 ? -25.548 -8.265 11.394 1.00 86.19 278 GLY A O 1
ATOM 2179 N N . TYR A 1 279 ? -23.918 -7.702 9.952 1.00 89.06 279 TYR A N 1
ATOM 2180 C CA . TYR A 1 279 ? -24.460 -6.388 9.621 1.00 89.06 279 TYR A CA 1
ATOM 2181 C C . TYR A 1 279 ? -25.822 -6.478 8.919 1.00 89.06 279 TYR A C 1
ATOM 2183 O O . TYR A 1 279 ? -26.759 -5.777 9.301 1.00 89.06 279 TYR A O 1
ATOM 2191 N N . ARG A 1 280 ? -25.973 -7.383 7.940 1.00 88.94 280 ARG A N 1
ATOM 2192 C CA . ARG A 1 280 ? -27.261 -7.594 7.249 1.00 88.94 280 ARG A CA 1
ATOM 2193 C C . ARG A 1 280 ? -28.360 -8.016 8.224 1.00 88.94 280 ARG A C 1
ATOM 2195 O O . ARG A 1 280 ? -29.437 -7.428 8.231 1.00 88.94 280 ARG A O 1
ATOM 2202 N N . GLN A 1 281 ? -28.062 -8.971 9.105 1.00 88.12 281 GLN A N 1
ATOM 2203 C CA . GLN A 1 281 ? -28.994 -9.411 10.149 1.00 88.12 281 GLN A CA 1
ATOM 2204 C C . GLN A 1 281 ? -29.388 -8.265 11.094 1.00 88.12 281 GLN A C 1
ATOM 2206 O O . GLN A 1 281 ? -30.555 -8.150 11.476 1.00 88.12 281 GLN A O 1
ATOM 2211 N N . PHE A 1 282 ? -28.433 -7.400 11.449 1.00 86.62 282 PHE A N 1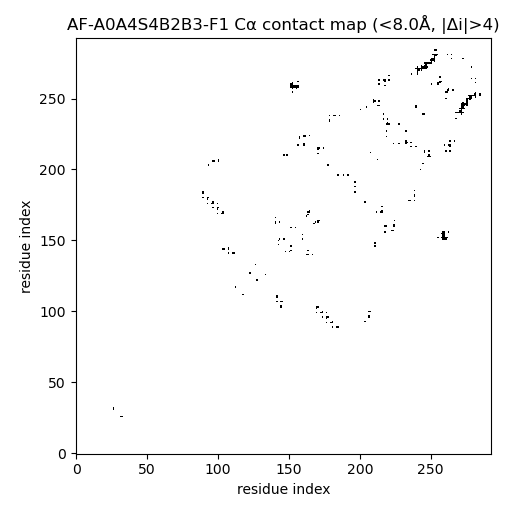
ATOM 2212 C CA . PHE A 1 282 ? -28.698 -6.214 12.260 1.00 86.62 282 PHE A CA 1
ATOM 2213 C C . PHE A 1 282 ? -29.639 -5.234 11.544 1.00 86.62 282 PHE A C 1
ATOM 2215 O O . PHE A 1 282 ? -30.619 -4.791 12.144 1.00 86.62 282 PHE A O 1
ATOM 2222 N N . GLN A 1 283 ? -29.408 -4.942 10.259 1.00 88.12 283 GLN A N 1
ATOM 2223 C CA . GLN A 1 283 ? -30.297 -4.083 9.467 1.00 88.12 283 GLN A CA 1
ATOM 2224 C C . GLN A 1 283 ? -31.728 -4.640 9.409 1.00 88.12 283 GLN A C 1
ATOM 2226 O O . GLN A 1 283 ? -32.690 -3.914 9.661 1.00 88.12 283 GLN A O 1
ATOM 2231 N N . GLU A 1 284 ? -31.882 -5.942 9.156 1.00 87.00 284 GLU A N 1
ATOM 2232 C CA . GLU A 1 284 ? -33.188 -6.612 9.153 1.00 87.00 284 GLU A CA 1
ATOM 2233 C C . GLU A 1 284 ? -33.894 -6.546 10.516 1.00 87.00 284 GLU A C 1
ATOM 2235 O O . GLU A 1 284 ? -35.124 -6.471 10.588 1.00 87.00 284 GLU A O 1
ATOM 2240 N N . ALA A 1 285 ? -33.142 -6.602 11.618 1.00 84.50 285 ALA A N 1
ATOM 2241 C CA . ALA A 1 285 ? -33.691 -6.452 12.963 1.00 84.50 285 ALA A CA 1
ATOM 2242 C C . ALA A 1 285 ? -34.181 -5.016 13.228 1.00 84.50 285 ALA A C 1
ATOM 2244 O O . ALA A 1 285 ? -35.258 -4.845 13.800 1.00 84.50 285 ALA A O 1
ATOM 2245 N N . GLN A 1 286 ? -33.449 -3.993 12.768 1.00 81.50 286 GLN A N 1
ATOM 2246 C CA . GLN A 1 286 ? -33.870 -2.590 12.899 1.00 81.50 286 GLN A CA 1
ATOM 2247 C C . GLN A 1 286 ? -35.161 -2.305 12.123 1.00 81.50 286 GLN A C 1
ATOM 2249 O O . GLN A 1 286 ? -36.084 -1.714 12.677 1.00 81.50 286 GLN A O 1
ATOM 2254 N N . VAL A 1 287 ? -35.261 -2.794 10.881 1.00 82.69 287 VAL A N 1
ATOM 2255 C CA . VAL A 1 287 ? -36.465 -2.630 10.045 1.00 82.69 287 VAL A CA 1
ATOM 2256 C C . VAL A 1 287 ? -37.675 -3.353 10.648 1.00 82.69 287 VAL A C 1
ATOM 2258 O O . VAL A 1 287 ? -38.792 -2.838 10.623 1.00 82.69 287 VAL A O 1
ATOM 2261 N N . ARG A 1 288 ? -37.478 -4.545 11.227 1.00 80.06 288 ARG A N 1
ATOM 2262 C CA . ARG A 1 288 ? -38.559 -5.255 11.931 1.00 80.06 288 ARG A CA 1
ATOM 2263 C C . ARG A 1 288 ? -39.063 -4.472 13.140 1.00 80.06 288 ARG A C 1
ATOM 2265 O O . ARG A 1 288 ? -40.271 -4.335 13.291 1.00 80.06 288 ARG A O 1
ATOM 2272 N N . ASN A 1 289 ? -38.154 -3.931 13.949 1.00 74.62 289 ASN A N 1
ATOM 2273 C CA . ASN A 1 289 ? -38.509 -3.166 15.143 1.00 74.62 289 ASN A CA 1
ATOM 2274 C C . ASN A 1 289 ? -39.190 -1.827 14.810 1.00 74.62 289 ASN A C 1
ATOM 2276 O O . ASN A 1 289 ? -40.094 -1.417 15.536 1.00 74.62 289 ASN A O 1
ATOM 2280 N N . SER A 1 290 ? -38.808 -1.161 13.712 1.00 72.00 290 SER A N 1
ATOM 2281 C CA . SER A 1 290 ? -39.462 0.080 13.271 1.00 72.00 290 SER A CA 1
ATOM 2282 C C . SER A 1 290 ? -40.878 -0.139 12.740 1.00 72.00 290 SER A C 1
ATOM 2284 O O . SER A 1 290 ? -41.697 0.762 12.842 1.00 72.00 290 SER A O 1
ATOM 2286 N N . ASN A 1 291 ? -41.174 -1.320 12.188 1.00 70.62 291 ASN A N 1
ATOM 2287 C CA . ASN A 1 291 ? -42.502 -1.661 11.664 1.00 70.62 291 ASN A CA 1
ATOM 2288 C C . ASN A 1 291 ? -43.462 -2.209 12.738 1.00 70.62 291 ASN A C 1
ATOM 2290 O O . ASN A 1 291 ? -44.636 -2.429 12.452 1.00 70.62 291 ASN A O 1
ATOM 2294 N N . SER A 1 292 ? -42.960 -2.486 13.946 1.00 61.25 292 SER A N 1
ATOM 2295 C CA . SER A 1 292 ? -43.742 -2.964 15.097 1.00 61.25 292 SER A CA 1
ATOM 2296 C C . SER A 1 292 ? -44.137 -1.865 16.095 1.00 61.25 292 SER A C 1
ATOM 2298 O O . SER A 1 292 ? -44.785 -2.173 17.096 1.00 61.25 292 SER A O 1
ATOM 2300 N N . LEU A 1 293 ? -43.721 -0.621 15.841 1.00 49.38 293 LEU A N 1
ATOM 2301 C CA . LEU A 1 293 ? -44.065 0.594 16.591 1.00 49.38 293 LEU A CA 1
ATOM 2302 C C . LEU A 1 293 ? -45.067 1.432 15.790 1.00 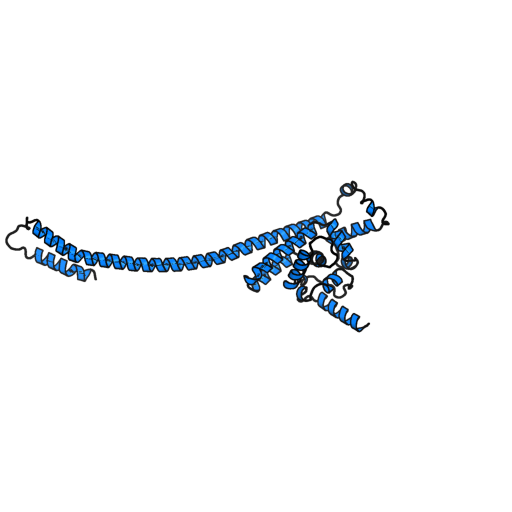49.38 293 LE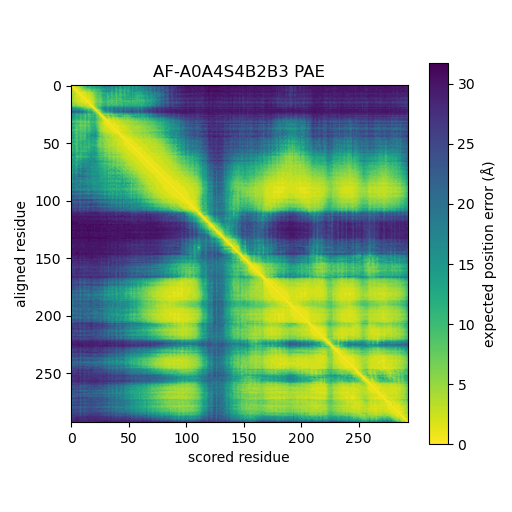U A C 1
ATOM 2304 O O . LEU A 1 293 ? -45.924 2.069 16.439 1.00 49.38 293 LEU A O 1
#

Foldseek 3Di:
DVCVVCVVVVVVVVVCVVCPPPDDDDDPDVVVVVVVVCVCCVVVVVVVVVVVVVVVVVVVVVVVVVVVVVVVVVVVVVVVVVVVVLVVVLVVLLVQLLVLLVVLVVVLVCPPDPPVVVPPDDDPPVCVPPPPPVVVVVVVVNCLSVPDPVSQQVDFLLSVLVSCVVPPVSLLSSLVSLLVSLVSLVVCVVVDDPVVSVVSLVSSLVSADLSSVLSSLSCLPPNRPPPPPVVSSVSSLVSLLQSLSNQPRQAALPRDCRGSSNVSLVPHDPSSRVPHPSSVSVVVVVVVVVVVD

Sequence (293 aa):
MTLVILAPWVTYIYWFAIHPPGGSSLSTDTEIWGQFGDFIGGVLNPVVATGAFCLLAISVGIQKRELEATRDVMTKQSETLKQQAFESTFFSLLDQLKDSNHRLSELAERWPPSSEEFAGEPPPSSLANLQPEPVSQFIAVRQHLQMSRSRLNLMPVAVAQKNCDLHFPAVIKNGMNLLQILQFLDLRSPELDKDRLSFYLRLIRNQTDGPTLLLIAARALPGAPDYPTPEHRLGLKALLEKFAMLEEIGFKGNAAPFGYEGQVMAFYDSSAFGNNEGYRQFQEAQVRNSNSL

Mean predicted aligned error: 14.35 Å

Organism: NCBI:txid2565930

Secondary structure (DSSP, 8-state):
-HHHHHHHHHHHHHHHHHSPPSS------HHHHHHHHHHHHHHHHHHHHHHHHHHHHHHHHHHHHHHHHHHHHHHHHHHHHHHHHHHHHHHHHHHHHHHHHHHHHHHHHSPSPPTTTSSS----TTTTTS-STHHHHHHHHHHHHT--HHHHTTS-HHHHHHHHHHH-HHHHHHHHHHHHHHHHHHHHGGGS-HHHHHHHHHHHHHHS-HHHHHHHHHTTSTT--S-S-HHHHHHHHHHHHHTTTTTTS---TT--TTSHHHHHHHHS-GGGGTT-HHHHHHHHHHHHHHTT-

pLDDT: mean 75.02, std 18.5, range [35.09, 97.75]

Solvent-accessible surface area (backbone atoms only — not comparable to full-atom values): 16482 Å² total; per-residue (Å²): 112,70,67,71,68,46,45,63,54,53,52,49,54,51,50,49,72,74,58,65,70,90,76,93,66,80,80,85,53,66,65,61,55,49,55,50,50,50,52,52,46,64,57,49,48,59,54,51,52,51,50,52,50,51,52,50,54,52,49,53,53,51,52,52,52,52,50,52,54,50,48,53,52,50,51,55,48,52,53,51,49,53,52,49,54,49,50,53,53,50,51,53,42,49,48,56,31,47,54,34,45,51,52,46,52,50,57,46,67,60,56,73,71,59,74,71,78,63,68,78,60,78,70,58,75,89,56,69,79,53,69,86,63,61,64,59,53,55,49,48,54,65,34,60,70,67,50,58,73,75,61,53,41,75,40,56,54,54,60,55,41,50,52,44,64,75,76,33,63,54,59,55,51,31,43,48,36,52,45,51,46,51,51,52,48,58,75,47,40,88,84,45,57,74,68,58,48,51,50,55,50,50,56,55,51,76,66,50,54,53,70,62,46,51,57,45,58,47,54,46,43,90,70,46,56,88,68,69,46,75,67,54,25,53,51,46,48,53,49,37,29,75,65,26,63,52,27,82,36,88,50,62,33,81,49,49,66,75,8,42,65,22,43,43,62,71,70,50,61,71,55,15,28,63,85,28,63,20,57,53,42,33,53,56,49,52,56,52,54,64,74,74,109

Radius of gyration: 42.27 Å; Cα contacts (8 Å, |Δi|>4): 192; chains: 1; bounding box: 110×30×120 Å